Protein AF-0000000084695662 (afdb_homodimer)

Secondary structure (DSSP, 8-state):
-------------------------EEEEEEEEEESS--EEEE-TTS-EEEEEEEEEEES-GGG-EEEEEEEEE---HHHHHHHHTPPTT-EEEEEEEEEEEEEE-TTS-EEEEEEEEEEEEEEEE-----------------/-------------------------EEEEEEEEEESS--EEEE-TTS-EEEEEEEEEEES-GGG-EEEEEEEEE---HHHHHHHHTPPTT-EEEEEEEEEEEEEE-TTS-EEEEEEEEEEEEEEEE-----------------

Sequence (286 aa):
MNALRRTAFSAPVARRAFSSTPRAQLAKMTIIGRLGAEPEPVTTNSGREMVRYVLGTNTGRRENNETSWFQVASFDEGPRRDFLLGLPKGTLMHLEADAKMNVYENSEGQKVSRLNLTQRNIEILSRPRTQESSEGPMSAESAMNALRRTAFSAPVARRAFSSTPRAQLAKMTIIGRLGAEPEPVTTNSGREMVRYVLGTNTGRRENNETSWFQVASFDEGPRRDFLLGLPKGTLMHLEADAKMNVYENSEGQKVSRLNLTQRNIEILSRPRTQESSEGPMSAESA

pLDDT: mean 81.98, std 21.18, range [31.84, 98.81]

Radius of gyration: 30.13 Å; Cα contacts (8 Å, |Δi|>4): 527; chains: 2; bounding box: 114×96×85 Å

Solvent-accessible surface area (backbone atoms only — not comparable to full-atom values): 16886 Å² total; per-residue (Å²): 135,85,80,77,77,78,77,78,79,78,77,80,80,80,76,76,72,76,72,76,69,72,82,72,46,40,40,35,34,42,35,29,27,25,28,72,43,57,38,40,81,42,72,45,96,87,66,49,66,32,37,38,38,36,34,34,26,61,45,74,56,86,91,63,59,43,69,22,70,45,62,35,38,30,69,59,60,70,67,62,35,52,54,53,54,65,42,59,51,49,24,31,31,41,37,36,24,42,51,42,42,47,75,44,69,44,98,83,68,44,80,43,70,43,83,43,34,37,57,73,47,75,44,83,74,43,70,58,75,72,73,66,77,74,71,61,79,74,76,79,75,72,136,137,85,82,77,77,78,77,77,79,76,76,81,79,79,75,76,71,77,71,75,69,72,83,71,46,40,39,36,34,41,34,30,27,26,28,72,43,58,38,40,82,43,71,45,98,87,66,49,67,32,37,38,37,36,36,34,26,61,42,75,54,86,90,63,57,42,71,22,71,45,62,36,37,30,70,60,61,70,68,61,35,52,55,54,54,65,42,55,50,50,24,30,32,38,37,37,25,43,50,42,43,46,75,44,69,44,98,83,67,44,80,43,69,42,81,43,34,37,58,74,44,76,44,83,74,43,69,57,77,72,75,65,76,74,68,61,77,76,75,76,76,67,136

Structure (mmCIF, N/CA/C/O backbone):
data_AF-0000000084695662-model_v1
#
loop_
_entity.id
_entity.type
_entity.pdbx_description
1 polymer 'Putative ssdna binding protein'
#
loop_
_atom_site.group_PDB
_atom_site.id
_atom_site.type_symbol
_atom_site.label_atom_id
_atom_site.label_alt_id
_atom_site.label_comp_id
_atom_site.label_asym_id
_atom_site.label_entity_id
_atom_site.label_seq_id
_atom_site.pdbx_PDB_ins_code
_atom_site.Cartn_x
_atom_site.Cartn_y
_atom_site.Cartn_z
_atom_site.occupancy
_atom_site.B_iso_or_equiv
_atom_site.auth_seq_id
_atom_site.auth_comp_id
_atom_site.auth_asym_id
_atom_site.auth_atom_id
_atom_site.pdbx_PDB_model_num
ATOM 1 N N . MET A 1 1 ? 54.469 14.68 -59.031 1 38 1 MET A N 1
ATOM 2 C CA . MET A 1 1 ? 53.062 14.914 -58.719 1 38 1 MET A CA 1
ATOM 3 C C . MET A 1 1 ? 52.531 13.836 -57.812 1 38 1 MET A C 1
ATOM 5 O O . MET A 1 1 ? 52.281 12.711 -58.219 1 38 1 MET A O 1
ATOM 9 N N . ASN A 1 2 ? 53.062 13.742 -56.469 1 47.78 2 ASN A N 1
ATOM 10 C CA . ASN A 1 2 ? 52.75 12.789 -55.406 1 47.78 2 ASN A CA 1
ATOM 11 C C . ASN A 1 2 ? 51.312 12.969 -54.906 1 47.78 2 ASN A C 1
ATOM 13 O O . ASN A 1 2 ? 50.969 14.047 -54.438 1 47.78 2 ASN A O 1
ATOM 17 N N . ALA A 1 3 ? 50.312 12.18 -55.562 1 49.69 3 ALA A N 1
ATOM 18 C CA . ALA A 1 3 ? 48.938 12.023 -55.188 1 49.69 3 ALA A CA 1
ATOM 19 C C . ALA A 1 3 ? 48.812 11.508 -53.75 1 49.69 3 ALA A C 1
ATOM 21 O O . ALA A 1 3 ? 49.188 10.375 -53.469 1 49.69 3 ALA A O 1
ATOM 22 N N . LEU A 1 4 ? 48.906 12.453 -52.75 1 49.41 4 LEU A N 1
ATOM 23 C CA . LEU A 1 4 ? 48.594 12.148 -51.344 1 49.41 4 LEU A CA 1
ATOM 24 C C . LEU A 1 4 ? 47.156 11.719 -51.219 1 49.41 4 LEU A C 1
ATOM 26 O O . LEU A 1 4 ? 46.219 12.492 -51.5 1 49.41 4 LEU A O 1
ATOM 30 N N . ARG A 1 5 ? 46.875 10.391 -51.469 1 51.5 5 ARG A N 1
ATOM 31 C CA . ARG A 1 5 ? 45.562 9.812 -51.156 1 51.5 5 ARG A CA 1
ATOM 32 C C . 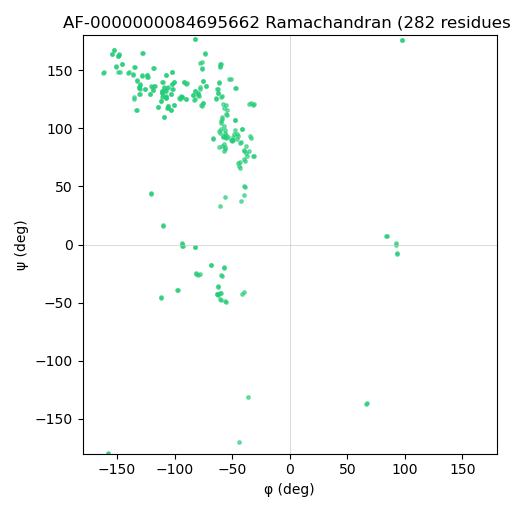ARG A 1 5 ? 45.188 10.023 -49.688 1 51.5 5 ARG A C 1
ATOM 34 O O . ARG A 1 5 ? 45.938 9.633 -48.812 1 51.5 5 ARG A O 1
ATOM 41 N N . ARG A 1 6 ? 44.438 11.086 -49.312 1 52.53 6 ARG A N 1
ATOM 42 C CA . ARG A 1 6 ? 43.844 11.297 -48 1 52.53 6 ARG A CA 1
ATOM 43 C C . ARG A 1 6 ? 42.938 10.141 -47.625 1 52.53 6 ARG A C 1
ATOM 45 O O . ARG A 1 6 ? 41.969 9.844 -48.344 1 52.53 6 ARG A O 1
ATOM 52 N N . THR A 1 7 ? 43.438 9.078 -47.031 1 49.16 7 THR A N 1
ATOM 53 C CA . THR A 1 7 ? 42.562 8.047 -46.469 1 49.16 7 THR A CA 1
ATOM 54 C C . THR A 1 7 ? 41.656 8.625 -45.406 1 49.16 7 THR A C 1
ATOM 56 O O . THR A 1 7 ? 42.125 9.305 -44.469 1 49.16 7 THR A O 1
ATOM 59 N N . ALA A 1 8 ? 40.406 8.945 -45.688 1 51.59 8 ALA A N 1
ATOM 60 C CA . ALA A 1 8 ? 39.344 9.328 -44.75 1 51.59 8 ALA A CA 1
ATOM 61 C C . ALA A 1 8 ? 39.125 8.266 -43.688 1 51.59 8 ALA A C 1
ATOM 63 O O . ALA A 1 8 ? 38.969 7.086 -44 1 51.59 8 ALA A O 1
ATOM 64 N N . PHE A 1 9 ? 39.719 8.469 -42.5 1 54.19 9 PHE A N 1
ATOM 65 C CA . PHE A 1 9 ? 39.438 7.633 -41.344 1 54.19 9 PHE A CA 1
ATOM 66 C C . PHE A 1 9 ? 37.938 7.68 -41.031 1 54.19 9 PHE A C 1
ATOM 68 O O . PHE A 1 9 ? 37.375 8.758 -40.812 1 54.19 9 PHE A O 1
ATOM 75 N N . SER A 1 10 ? 37.125 6.762 -41.562 1 52.66 10 SER A N 1
ATOM 76 C CA . SER A 1 10 ? 35.75 6.637 -41.125 1 52.66 10 SER A CA 1
ATOM 77 C C . SER A 1 10 ? 35.656 6.328 -39.625 1 52.66 10 SER A C 1
ATOM 79 O O . SER A 1 10 ? 36.344 5.43 -39.125 1 52.66 10 SER A O 1
ATOM 81 N N . ALA A 1 11 ? 35.281 7.301 -38.719 1 57 11 ALA A N 1
ATOM 82 C CA . ALA A 1 11 ? 35.062 7.125 -37.312 1 57 11 ALA A CA 1
ATOM 83 C C . ALA A 1 11 ? 34 6.059 -37.062 1 57 11 ALA A C 1
ATOM 85 O O . ALA A 1 11 ? 32.938 6.039 -37.719 1 57 11 ALA A O 1
ATOM 86 N N . PRO A 1 12 ? 34.312 4.941 -36.406 1 55.16 12 PRO A N 1
ATOM 87 C CA . PRO A 1 12 ? 33.281 3.945 -36.125 1 55.16 12 PRO A CA 1
ATOM 88 C C . PRO A 1 12 ? 32.125 4.516 -35.312 1 55.16 12 PRO A C 1
ATOM 90 O O . PRO A 1 12 ? 32.344 5.387 -34.438 1 55.16 12 PRO A O 1
ATOM 93 N N . VAL A 1 13 ? 30.891 4.516 -35.75 1 52.41 13 VAL A N 1
ATOM 94 C CA . VAL A 1 13 ? 29.688 4.863 -35 1 52.41 13 VAL A CA 1
ATOM 95 C C . VAL A 1 13 ? 29.5 3.918 -33.812 1 52.41 13 VAL A C 1
ATOM 97 O O . VAL A 1 13 ? 29.391 2.705 -34 1 52.41 13 VAL A O 1
ATOM 100 N N . ALA A 1 14 ? 29.922 4.32 -32.562 1 50.59 14 ALA A N 1
ATOM 101 C CA . ALA A 1 14 ? 29.672 3.607 -31.312 1 50.59 14 ALA A CA 1
ATOM 102 C C . ALA A 1 14 ? 28.188 3.256 -31.172 1 50.59 14 ALA A C 1
ATOM 104 O O . ALA A 1 14 ? 27.328 4.145 -31.125 1 50.59 14 ALA A O 1
ATOM 105 N N . ARG A 1 15 ? 27.641 2.131 -31.625 1 46.5 15 ARG A N 1
ATOM 106 C CA . ARG A 1 15 ? 26.297 1.667 -31.297 1 46.5 15 ARG A CA 1
ATOM 107 C C . ARG A 1 15 ? 26.078 1.673 -29.781 1 46.5 15 ARG A C 1
ATOM 109 O O . ARG A 1 15 ? 26.781 0.981 -29.047 1 46.5 15 ARG A O 1
ATOM 116 N N . ARG A 1 16 ? 25.609 2.723 -29.219 1 46.16 16 ARG A N 1
ATOM 117 C CA . ARG A 1 16 ? 25.188 2.725 -27.828 1 46.16 16 ARG A CA 1
ATOM 118 C C . ARG A 1 16 ? 24.297 1.533 -27.516 1 46.16 16 ARG A C 1
ATOM 120 O O . ARG A 1 16 ? 23.25 1.349 -28.156 1 46.16 16 ARG A O 1
ATOM 127 N N . ALA A 1 17 ? 24.734 0.461 -26.969 1 44.84 17 ALA A N 1
ATOM 128 C CA . ALA A 1 17 ? 23.969 -0.669 -26.438 1 44.84 17 ALA A CA 1
ATOM 129 C C . ALA A 1 17 ? 22.844 -0.194 -25.516 1 44.84 17 ALA A C 1
ATOM 131 O O . ALA A 1 17 ? 23.078 0.533 -24.547 1 44.84 17 ALA A O 1
ATOM 132 N N . PHE A 1 18 ? 21.641 0.009 -26.062 1 46.12 18 PHE A N 1
ATOM 133 C CA . PHE A 1 18 ? 20.516 0.232 -25.172 1 46.12 18 PHE A CA 1
ATOM 134 C C . PHE A 1 18 ? 20.594 -0.687 -23.953 1 46.12 18 PHE A C 1
ATOM 136 O O . PHE A 1 18 ? 20.562 -1.911 -24.094 1 46.12 18 PHE A O 1
ATOM 143 N N . SER A 1 19 ? 21.344 -0.314 -23.031 1 42.56 19 SER A N 1
ATOM 144 C CA . SER A 1 19 ? 21.328 -1.051 -21.766 1 42.56 19 SER A CA 1
ATOM 145 C C . SER A 1 19 ? 19.906 -1.379 -21.328 1 42.56 19 SER A C 1
ATOM 147 O O . SER A 1 19 ? 19.062 -0.492 -21.266 1 42.56 19 SER A O 1
ATOM 149 N N . SER A 1 20 ? 19.312 -2.441 -21.734 1 48.5 20 SER A N 1
ATOM 150 C CA . SER A 1 20 ? 18.031 -2.908 -21.234 1 48.5 20 SER A CA 1
ATOM 151 C C . SER A 1 20 ? 17.953 -2.785 -19.719 1 48.5 20 SER A C 1
ATOM 153 O O . SER A 1 20 ? 18.656 -3.484 -18.984 1 48.5 20 SER A O 1
ATOM 155 N N . THR A 1 21 ? 17.859 -1.657 -19.156 1 48.69 21 THR A N 1
ATOM 156 C CA . THR A 1 21 ? 17.719 -1.451 -17.719 1 48.69 21 THR A CA 1
ATOM 157 C C . THR A 1 21 ? 16.672 -2.398 -17.141 1 48.69 21 THR A C 1
ATOM 159 O O . THR A 1 21 ? 15.516 -2.408 -17.578 1 48.69 21 THR A O 1
ATOM 162 N N . PRO A 1 22 ? 17.109 -3.562 -16.609 1 52.62 22 PRO A N 1
ATOM 163 C CA . PRO A 1 22 ? 16.125 -4.465 -16 1 52.62 22 PRO A CA 1
ATOM 164 C C . PRO A 1 22 ? 15.008 -3.715 -15.289 1 52.62 22 PRO A C 1
ATOM 166 O O . PRO A 1 22 ? 15.234 -2.639 -14.727 1 52.62 22 PRO A O 1
ATOM 169 N N . ARG A 1 23 ? 13.797 -3.984 -15.75 1 58.72 23 ARG A N 1
ATOM 170 C CA . ARG A 1 23 ? 12.633 -3.277 -15.227 1 58.72 23 ARG A CA 1
ATOM 171 C C . ARG A 1 23 ? 12.656 -3.244 -13.703 1 58.72 23 ARG A C 1
ATOM 173 O O . ARG A 1 23 ? 12.742 -4.289 -13.055 1 58.72 23 ARG A O 1
ATOM 180 N N . ALA A 1 24 ? 12.922 -2.158 -13.133 1 70.44 24 ALA A N 1
ATOM 181 C CA . ALA A 1 24 ? 13.102 -1.89 -11.703 1 70.44 24 ALA A CA 1
ATOM 182 C C . ALA A 1 24 ? 11.883 -2.342 -10.906 1 70.44 24 ALA A C 1
ATOM 184 O O . ALA A 1 24 ? 10.742 -2.07 -11.289 1 70.44 24 ALA A O 1
ATOM 185 N N . GLN A 1 25 ? 12.039 -3.398 -10.062 1 83.94 25 GLN A N 1
ATOM 186 C CA . GLN A 1 25 ? 11.023 -3.738 -9.07 1 83.94 25 GLN A CA 1
ATOM 187 C C . GLN A 1 25 ? 10.578 -2.504 -8.297 1 83.94 25 GLN A C 1
ATOM 189 O O . GLN A 1 25 ? 11.359 -1.568 -8.102 1 83.94 25 GLN A O 1
ATOM 194 N N . LEU A 1 26 ? 9.281 -2.41 -8.148 1 93.62 26 LEU A N 1
ATOM 195 C CA . LEU A 1 26 ? 8.781 -1.265 -7.395 1 93.62 26 LEU A CA 1
ATOM 196 C C . LEU A 1 26 ? 7.461 -1.602 -6.703 1 93.62 26 LEU A C 1
ATOM 198 O O . LEU A 1 26 ? 6.785 -2.561 -7.082 1 93.62 26 LEU A O 1
ATOM 202 N N . ALA A 1 27 ? 7.164 -0.931 -5.605 1 97.94 27 ALA A N 1
ATOM 203 C CA . ALA A 1 27 ? 5.875 -0.91 -4.918 1 97.94 27 ALA A CA 1
ATOM 204 C C . ALA A 1 27 ? 5.465 0.516 -4.562 1 97.94 27 ALA A C 1
ATOM 206 O O . ALA A 1 27 ? 6.16 1.196 -3.803 1 97.94 27 ALA A O 1
ATOM 207 N N . LYS A 1 28 ? 4.34 0.949 -5.188 1 98.12 28 LYS A N 1
ATOM 208 C CA . LYS A 1 28 ? 3.842 2.307 -4.988 1 98.12 28 LYS A CA 1
ATOM 209 C C . LYS A 1 28 ? 2.365 2.301 -4.602 1 98.12 28 LYS A C 1
ATOM 211 O O . LYS A 1 28 ? 1.597 1.464 -5.078 1 98.12 28 LYS A O 1
ATOM 216 N N . MET A 1 29 ? 2.066 3.281 -3.748 1 98.75 29 MET A N 1
ATOM 217 C CA . MET A 1 29 ? 0.67 3.422 -3.346 1 98.75 29 MET A CA 1
ATOM 218 C C . MET A 1 29 ? 0.132 4.797 -3.725 1 98.75 29 MET A C 1
ATOM 220 O O . MET A 1 29 ? 0.823 5.805 -3.564 1 98.75 29 MET A O 1
ATOM 224 N N . THR A 1 30 ? -1.051 4.805 -4.242 1 98.56 30 THR A N 1
ATOM 225 C CA . THR A 1 30 ? -1.842 6.012 -4.453 1 98.56 30 THR A CA 1
ATOM 226 C C . THR A 1 30 ? -3.041 6.047 -3.51 1 98.56 30 THR A C 1
ATOM 228 O O . THR A 1 30 ? -3.822 5.094 -3.455 1 98.56 30 THR A O 1
ATOM 231 N N . ILE A 1 31 ? -3.156 7.168 -2.791 1 98.31 31 ILE A N 1
ATOM 232 C CA . ILE A 1 31 ? -4.238 7.301 -1.822 1 98.31 31 ILE A CA 1
ATOM 233 C C . ILE A 1 31 ? -4.957 8.633 -2.031 1 98.31 31 ILE A C 1
ATOM 235 O O . ILE A 1 31 ? -4.312 9.664 -2.219 1 98.31 31 ILE A O 1
ATOM 239 N N . ILE A 1 32 ? -6.207 8.594 -2.125 1 98 32 ILE A N 1
ATOM 240 C CA . ILE A 1 32 ? -7.047 9.766 -1.916 1 98 32 ILE A CA 1
ATOM 241 C C . ILE A 1 32 ? -7.828 9.617 -0.612 1 98 32 ILE A C 1
ATOM 243 O O . ILE A 1 32 ? -8.695 8.75 -0.497 1 98 32 ILE A O 1
ATOM 247 N N . GLY A 1 33 ? -7.461 10.414 0.353 1 97.94 33 GLY A N 1
ATOM 248 C CA . GLY A 1 33 ? -8.047 10.312 1.682 1 97.94 33 GLY A CA 1
ATOM 249 C C . GLY A 1 33 ? -7.914 11.586 2.492 1 97.94 33 GLY A C 1
ATOM 250 O O . GLY A 1 33 ? -7.422 12.602 1.99 1 97.94 33 GLY A O 1
ATOM 251 N N . ARG A 1 34 ? -8.438 11.523 3.734 1 97.62 34 ARG A N 1
ATOM 252 C CA . ARG A 1 34 ? -8.43 12.703 4.598 1 97.62 34 ARG A CA 1
ATOM 253 C C . ARG A 1 34 ? -7.414 12.547 5.73 1 97.62 34 ARG A C 1
ATOM 255 O O . ARG A 1 34 ? -7.27 11.453 6.289 1 97.62 34 ARG A O 1
ATOM 262 N N . LEU A 1 35 ? -6.867 13.711 6.051 1 98.38 35 LEU A N 1
ATOM 263 C CA . LEU A 1 35 ? -5.992 13.727 7.215 1 98.38 35 LEU A CA 1
ATOM 264 C C . LEU A 1 35 ? -6.77 13.398 8.484 1 98.38 35 LEU A C 1
ATOM 266 O O . LEU A 1 35 ? -7.762 14.062 8.797 1 98.38 35 LEU A O 1
ATOM 270 N N . GLY A 1 36 ? -6.289 12.406 9.195 1 98 36 GLY A N 1
ATOM 271 C CA . GLY A 1 36 ? -6.945 12.008 10.43 1 98 36 GLY A CA 1
ATOM 272 C C . GLY A 1 36 ? -6.57 12.875 11.617 1 98 36 GLY A C 1
ATOM 273 O O . GLY A 1 36 ? -7.277 12.898 12.625 1 98 36 GLY A O 1
ATOM 274 N N . ALA A 1 37 ? -5.453 13.492 11.602 1 98.38 37 ALA A N 1
ATOM 275 C CA . ALA A 1 37 ? -4.895 14.422 12.578 1 98.38 37 ALA A CA 1
ATOM 276 C C . ALA A 1 37 ? -3.895 15.367 11.922 1 98.38 37 ALA A C 1
ATOM 278 O O . ALA A 1 37 ? -3.494 15.156 10.773 1 98.38 37 ALA A O 1
ATOM 279 N N . GLU A 1 38 ? -3.621 16.391 12.633 1 98.44 38 GLU A N 1
ATOM 280 C CA . GLU A 1 38 ? -2.578 17.281 12.117 1 98.44 38 GLU A CA 1
ATOM 281 C C . GLU A 1 38 ? -1.242 16.547 12 1 98.44 38 GLU A C 1
ATOM 283 O O . GLU A 1 38 ? -0.877 15.773 12.891 1 98.44 38 GLU A O 1
ATOM 288 N N . PRO A 1 39 ? -0.504 16.797 10.922 1 98.75 39 PRO A N 1
ATOM 289 C CA . PRO A 1 39 ? 0.825 16.188 10.805 1 98.75 39 PRO A CA 1
ATOM 290 C C . PRO A 1 39 ? 1.77 16.609 11.93 1 98.75 39 PRO A C 1
ATOM 292 O O . PRO A 1 39 ? 1.656 17.719 12.445 1 98.75 39 PRO A O 1
ATOM 295 N N . GLU A 1 40 ? 2.723 15.719 12.203 1 98.5 40 GLU A N 1
ATOM 296 C CA . GLU A 1 40 ? 3.617 15.992 13.32 1 98.5 40 GLU A CA 1
ATOM 297 C C . GLU A 1 40 ? 5.078 15.805 12.922 1 98.5 40 GLU A C 1
ATOM 299 O O . GLU A 1 40 ? 5.422 14.828 12.258 1 98.5 40 GLU A O 1
ATOM 304 N N . PRO A 1 41 ? 5.938 16.797 13.359 1 97.75 41 PRO A N 1
ATOM 305 C CA . PRO A 1 41 ? 7.371 16.578 13.156 1 97.75 41 PRO A CA 1
ATOM 306 C C . PRO A 1 41 ? 7.945 15.516 14.094 1 97.75 41 PRO A C 1
ATOM 308 O O . PRO A 1 41 ? 7.562 15.445 15.266 1 97.75 41 PRO A O 1
ATOM 311 N N . VAL A 1 42 ? 8.727 14.703 13.555 1 96.88 42 VAL A N 1
ATOM 312 C CA . VAL A 1 42 ? 9.359 13.641 14.328 1 96.88 42 VAL A CA 1
ATOM 313 C C . VAL A 1 42 ? 10.859 13.625 14.055 1 96.88 42 VAL A C 1
ATOM 315 O O . VAL A 1 42 ? 11.297 13.75 12.906 1 96.88 42 VAL A O 1
ATOM 318 N N . THR A 1 43 ? 11.656 13.516 15.078 1 93.81 43 THR A N 1
ATOM 319 C CA . THR A 1 43 ? 13.086 13.281 14.945 1 93.81 43 THR A CA 1
ATOM 320 C C . THR A 1 43 ? 13.422 11.812 15.188 1 93.81 43 THR A C 1
ATOM 322 O O . THR A 1 43 ? 13.094 11.266 16.234 1 93.81 43 THR A O 1
ATOM 325 N N . THR A 1 44 ? 14.008 11.141 14.172 1 89.12 44 THR A N 1
ATOM 326 C CA . THR A 1 44 ? 14.359 9.734 14.32 1 89.12 44 THR A CA 1
ATOM 327 C C . THR A 1 44 ? 15.578 9.57 15.227 1 89.12 44 THR A C 1
ATOM 329 O O . THR A 1 44 ? 16.234 10.555 15.578 1 89.12 44 THR A O 1
ATOM 332 N N . ASN A 1 45 ? 15.781 8.32 15.68 1 87.88 45 ASN A N 1
ATOM 333 C CA . ASN A 1 45 ? 16.906 8.039 16.562 1 87.88 45 ASN A CA 1
ATOM 334 C C . ASN A 1 45 ? 18.234 8.391 15.898 1 87.88 45 ASN A C 1
ATOM 336 O O . ASN A 1 45 ? 19.219 8.688 16.578 1 87.88 45 ASN A O 1
ATOM 340 N N . SER A 1 46 ? 18.281 8.359 14.57 1 88.94 46 SER A N 1
ATOM 341 C CA . SER A 1 46 ? 19.5 8.688 13.828 1 88.94 46 SER A CA 1
ATOM 342 C C . SER A 1 46 ? 19.656 10.195 13.664 1 88.94 46 SER A C 1
ATOM 344 O O . SER A 1 46 ? 20.594 10.664 13.039 1 88.94 46 SER A O 1
ATOM 346 N N . GLY A 1 47 ? 18.734 11 14.133 1 89.19 47 GLY A N 1
ATOM 347 C CA . GLY A 1 47 ? 18.797 12.445 14.039 1 89.19 47 GLY A CA 1
ATOM 348 C C . GLY A 1 47 ? 18.109 12.992 12.797 1 89.19 47 GLY A C 1
ATOM 349 O O . GLY A 1 47 ? 18.078 14.203 12.578 1 89.19 47 GLY A O 1
ATOM 350 N N . ARG A 1 48 ? 17.578 12.07 12.023 1 91.81 48 ARG A N 1
ATOM 351 C CA . ARG A 1 48 ? 16.906 12.516 10.812 1 91.81 48 ARG A CA 1
ATOM 352 C C . ARG A 1 48 ? 15.516 13.062 11.133 1 91.81 48 ARG A C 1
ATOM 354 O O . ARG A 1 48 ? 14.773 12.469 11.922 1 91.81 48 ARG A O 1
ATOM 361 N N . GLU A 1 49 ? 15.25 14.227 10.484 1 94.75 49 GLU A N 1
ATOM 362 C CA . GLU A 1 49 ? 13.945 14.859 10.672 1 94.75 49 GLU A CA 1
ATOM 363 C C . GLU A 1 49 ? 12.938 14.359 9.641 1 94.75 49 GLU A C 1
ATOM 365 O O . GLU A 1 49 ? 13.281 14.172 8.469 1 94.75 49 GLU A O 1
ATOM 370 N N . MET A 1 50 ? 11.719 14.117 10.133 1 97.62 50 MET A N 1
ATOM 371 C CA . MET A 1 50 ? 10.641 13.742 9.227 1 97.62 50 MET A CA 1
ATOM 372 C C . MET A 1 50 ? 9.289 14.234 9.742 1 97.62 50 MET A C 1
ATOM 374 O O . MET A 1 50 ? 9.203 14.734 10.867 1 97.62 50 MET A O 1
ATOM 378 N N . VAL A 1 51 ? 8.312 14.281 8.859 1 98.69 51 VAL A N 1
ATOM 379 C CA . VAL A 1 51 ? 6.93 14.547 9.242 1 98.69 51 VAL A CA 1
ATOM 380 C C . VAL A 1 51 ? 6.102 13.266 9.133 1 98.69 51 VAL A C 1
ATOM 382 O O . VAL A 1 51 ? 6.199 12.539 8.141 1 98.69 51 VAL A O 1
ATOM 385 N N . ARG A 1 52 ? 5.336 12.961 10.156 1 98.81 52 ARG A N 1
ATOM 386 C CA . ARG A 1 52 ? 4.422 11.82 10.141 1 98.81 52 ARG A CA 1
ATOM 387 C C . ARG A 1 52 ? 2.969 12.289 10.117 1 98.81 52 ARG A C 1
ATOM 389 O O . ARG A 1 52 ? 2.613 13.266 10.781 1 98.81 52 ARG A O 1
ATOM 396 N N . TYR A 1 53 ? 2.184 11.602 9.344 1 98.81 53 TYR A N 1
ATOM 397 C CA . TYR A 1 53 ? 0.75 11.875 9.328 1 98.81 53 TYR A CA 1
ATOM 398 C C . TYR A 1 53 ? -0.038 10.625 8.938 1 98.81 53 TYR A C 1
ATOM 400 O O . TYR A 1 53 ? 0.546 9.602 8.594 1 98.81 53 TYR A O 1
ATOM 408 N N . VAL A 1 54 ? -1.317 10.703 9.148 1 98.81 54 VAL A N 1
ATOM 409 C CA . VAL A 1 54 ? -2.186 9.562 8.875 1 98.81 54 VAL A CA 1
ATOM 410 C C . VAL A 1 54 ? -3.318 9.984 7.941 1 98.81 54 VAL A C 1
ATOM 412 O O . VAL A 1 54 ? -3.91 11.047 8.117 1 98.81 54 VAL A O 1
ATOM 415 N N . LEU A 1 55 ? -3.553 9.18 6.941 1 98.56 55 LEU A N 1
ATOM 416 C CA . LEU A 1 55 ? -4.648 9.391 6.004 1 98.56 55 LEU A CA 1
ATOM 417 C C . LEU A 1 55 ? -5.719 8.312 6.168 1 98.56 55 LEU A C 1
ATOM 419 O O . LEU A 1 55 ? -5.402 7.125 6.238 1 98.56 55 LEU A O 1
ATOM 423 N N . GLY A 1 56 ? -6.93 8.836 6.234 1 97.69 56 GLY A N 1
ATOM 424 C CA . GLY A 1 56 ? -8.062 7.922 6.301 1 97.69 56 GLY A CA 1
ATOM 425 C C . GLY A 1 56 ? -8.781 7.773 4.973 1 97.69 56 GLY A C 1
ATOM 426 O O . GLY A 1 56 ? -9 8.758 4.27 1 97.69 56 GLY A O 1
ATOM 427 N N . THR A 1 57 ? -9.102 6.523 4.562 1 96.56 57 THR A N 1
ATOM 428 C CA . THR A 1 57 ? -9.953 6.234 3.416 1 96.56 57 THR A CA 1
ATOM 429 C C . THR A 1 57 ? -11.133 5.359 3.826 1 96.56 57 THR A C 1
ATOM 431 O O . THR A 1 57 ? -11 4.484 4.684 1 96.56 57 THR A O 1
ATOM 434 N N . ASN A 1 58 ? -12.234 5.652 3.188 1 91.25 58 ASN A N 1
ATOM 435 C CA . ASN A 1 58 ? -13.422 4.863 3.482 1 91.25 58 ASN A CA 1
ATOM 436 C C . ASN A 1 58 ? -13.766 3.92 2.332 1 91.25 58 ASN A C 1
ATOM 438 O O . ASN A 1 58 ? -13.742 4.32 1.167 1 91.25 58 ASN A O 1
ATOM 442 N N . THR A 1 59 ? -13.898 2.658 2.812 1 78.62 59 THR A N 1
ATOM 443 C CA . THR A 1 59 ? -14.312 1.675 1.817 1 78.62 59 THR A CA 1
ATOM 444 C C . THR A 1 59 ? -15.648 1.043 2.205 1 78.62 59 THR A C 1
ATOM 446 O O . THR A 1 59 ? -15.977 0.946 3.389 1 78.62 59 THR A O 1
ATOM 449 N N . GLY A 1 60 ? -16.406 0.605 1.188 1 71.75 60 GLY A N 1
ATOM 450 C CA . GLY A 1 60 ? -17.656 -0.079 1.406 1 71.75 60 GLY A CA 1
ATOM 451 C C . GLY A 1 60 ? -18.859 0.84 1.3 1 71.75 60 GLY A C 1
ATOM 452 O O . GLY A 1 60 ? -18.719 2.037 1.046 1 71.75 60 GLY A O 1
ATOM 453 N N . ARG A 1 61 ? -20 0.234 1.412 1 64.19 61 ARG A N 1
ATOM 454 C CA . ARG A 1 61 ? -21.266 0.971 1.405 1 64.19 61 ARG A CA 1
ATOM 455 C C . ARG A 1 61 ? -21.5 1.659 2.744 1 64.19 61 ARG A C 1
ATOM 457 O O . ARG A 1 61 ? -20.922 1.267 3.762 1 64.19 61 ARG A O 1
ATOM 464 N N . ARG A 1 62 ? -22.219 2.748 2.768 1 61.28 62 ARG A N 1
ATOM 465 C CA . ARG A 1 62 ? -22.484 3.646 3.887 1 61.28 62 ARG A CA 1
ATOM 466 C C . ARG A 1 62 ? -22.75 2.861 5.168 1 61.28 62 ARG A C 1
ATOM 468 O O . ARG A 1 62 ? -22.203 3.186 6.227 1 61.28 62 ARG A O 1
ATOM 475 N N . GLU A 1 63 ? -23.484 1.801 5.188 1 63 63 GLU A N 1
ATOM 476 C CA . GLU A 1 63 ? -23.844 1.066 6.395 1 63 63 GLU A CA 1
ATOM 477 C C . GLU A 1 63 ? -22.703 0.189 6.875 1 63 63 GLU A C 1
ATOM 479 O O . GLU A 1 63 ? -22.625 -0.15 8.062 1 63 63 GLU A O 1
ATOM 484 N N . ASN A 1 64 ? -21.828 -0.223 6.059 1 68.75 64 ASN A N 1
ATOM 485 C CA . ASN A 1 64 ? -20.688 -1.076 6.395 1 68.75 64 ASN A CA 1
ATOM 486 C C . ASN A 1 64 ? -19.359 -0.402 6.059 1 68.75 64 ASN A C 1
ATOM 488 O O . ASN A 1 64 ? -18.453 -1.045 5.543 1 68.75 64 ASN A O 1
ATOM 492 N N . ASN A 1 65 ? -19.422 0.839 6.461 1 74.75 65 ASN A N 1
ATOM 493 C CA . ASN A 1 65 ? -18.25 1.64 6.141 1 74.75 65 ASN A CA 1
ATOM 494 C C . ASN A 1 65 ? -17.078 1.325 7.078 1 74.75 65 ASN A C 1
ATOM 496 O O . ASN A 1 65 ? -17.25 1.281 8.297 1 74.75 65 ASN A O 1
ATOM 500 N N . GLU A 1 66 ? -16 0.86 6.457 1 88.56 66 GLU A N 1
ATOM 501 C CA . GLU A 1 66 ? -14.766 0.632 7.195 1 88.56 66 GLU A CA 1
ATOM 502 C C . GLU A 1 66 ? -13.688 1.634 6.789 1 88.56 66 GLU A C 1
ATOM 504 O O . GLU A 1 66 ? -13.516 1.924 5.605 1 88.56 66 GLU A O 1
ATOM 509 N N . THR A 1 67 ? -13.109 2.232 7.828 1 94.38 67 THR A N 1
ATOM 510 C CA . THR A 1 67 ? -12.047 3.193 7.562 1 94.38 67 THR A CA 1
ATOM 511 C C . THR A 1 67 ? -10.68 2.516 7.621 1 94.38 67 THR A C 1
ATOM 513 O O . THR A 1 67 ? -10.391 1.768 8.555 1 94.38 67 THR A O 1
ATOM 516 N N . SER A 1 68 ? -9.914 2.709 6.539 1 97.06 68 SER A N 1
ATOM 517 C CA . SER A 1 68 ? -8.5 2.352 6.559 1 97.06 68 SER A CA 1
ATOM 518 C C . SER A 1 68 ? -7.629 3.549 6.93 1 97.06 68 SER A C 1
ATOM 520 O O . SER A 1 68 ? -7.754 4.621 6.336 1 97.06 68 SER A O 1
ATOM 522 N N . TRP A 1 69 ? -6.773 3.346 7.945 1 97.75 69 TRP A N 1
ATOM 523 C CA . TRP A 1 69 ? -5.844 4.395 8.359 1 97.75 69 TRP A CA 1
ATOM 524 C C . TRP A 1 69 ? -4.422 4.066 7.91 1 97.75 69 TRP A C 1
ATOM 526 O O . TRP A 1 69 ? -3.85 3.057 8.328 1 97.75 69 TRP A O 1
ATOM 536 N N . PHE A 1 70 ? -3.859 4.934 7.043 1 98.62 70 PHE A N 1
ATOM 537 C CA . PHE A 1 70 ? -2.52 4.758 6.496 1 98.62 70 PHE A CA 1
ATOM 538 C C . PHE A 1 70 ? -1.539 5.73 7.141 1 98.62 70 PHE A C 1
ATOM 540 O O . PHE A 1 70 ? -1.678 6.945 6.992 1 98.62 70 PHE A O 1
ATOM 547 N N . GLN A 1 71 ? -0.517 5.176 7.809 1 98.62 71 GLN A N 1
ATOM 548 C CA . GLN A 1 71 ? 0.558 5.992 8.367 1 98.62 71 GLN A CA 1
ATOM 549 C C . GLN A 1 71 ? 1.599 6.328 7.301 1 98.62 71 GLN A C 1
ATOM 551 O O . GLN A 1 71 ? 2.074 5.441 6.59 1 98.62 71 GLN A O 1
ATOM 556 N N . VAL A 1 72 ? 1.948 7.609 7.262 1 98.81 72 VAL A N 1
ATOM 557 C CA . VAL A 1 72 ? 2.811 8.062 6.176 1 98.81 72 VAL A CA 1
ATOM 558 C C . VAL A 1 72 ? 3.979 8.867 6.742 1 98.81 72 VAL A C 1
ATOM 560 O O . VAL A 1 72 ? 3.797 9.688 7.641 1 98.81 72 VAL A O 1
ATOM 563 N N . ALA A 1 73 ? 5.152 8.625 6.203 1 98.62 73 ALA A N 1
ATOM 564 C CA . ALA A 1 73 ? 6.336 9.414 6.523 1 98.62 73 ALA A CA 1
ATOM 565 C C . ALA A 1 73 ? 6.703 10.344 5.363 1 98.62 73 ALA A C 1
ATOM 567 O O . ALA A 1 73 ? 6.719 9.922 4.207 1 98.62 73 ALA A O 1
ATOM 568 N N . SER A 1 74 ? 6.988 11.555 5.656 1 98.75 74 SER A N 1
ATOM 569 C CA . SER A 1 74 ? 7.531 12.508 4.695 1 98.75 74 SER A CA 1
ATOM 570 C C . SER A 1 74 ? 8.914 13 5.125 1 98.75 74 SER A C 1
ATOM 572 O O . SER A 1 74 ? 9.102 13.422 6.27 1 98.75 74 SER A O 1
ATOM 574 N N . PHE A 1 75 ? 9.844 13 4.176 1 97.62 75 PHE A N 1
ATOM 575 C CA . PHE A 1 75 ? 11.195 13.477 4.445 1 97.62 75 PHE A CA 1
ATOM 576 C C . PHE A 1 75 ? 11.461 14.797 3.723 1 97.62 75 PHE A C 1
ATOM 578 O O . PHE A 1 75 ? 12.609 15.195 3.545 1 97.62 75 PHE A O 1
ATOM 585 N N . ASP A 1 76 ? 10.406 15.383 3.301 1 96.5 76 ASP A N 1
ATOM 586 C CA . ASP A 1 76 ? 10.555 16.688 2.666 1 96.5 76 ASP A CA 1
ATOM 587 C C . ASP A 1 76 ? 11.188 17.688 3.625 1 96.5 76 ASP A C 1
ATOM 589 O O . ASP A 1 76 ? 11.07 17.562 4.844 1 96.5 76 ASP A O 1
ATOM 593 N N . GLU A 1 77 ? 11.812 18.672 3.02 1 95.56 77 GLU A N 1
ATOM 594 C CA . GLU A 1 77 ? 12.469 19.734 3.783 1 95.56 77 GLU A CA 1
ATOM 595 C C . GLU A 1 77 ? 12.016 21.109 3.318 1 95.56 77 GLU A C 1
ATOM 597 O O . GLU A 1 77 ? 11.328 21.234 2.301 1 95.56 77 GLU A O 1
ATOM 602 N N . GLY A 1 78 ? 12.312 22.188 4.18 1 95.94 78 GLY A N 1
ATOM 603 C CA . GLY A 1 78 ? 12.047 23.562 3.783 1 95.94 78 GLY A CA 1
ATOM 604 C C . GLY A 1 78 ? 10.562 23.859 3.645 1 95.94 78 GLY A C 1
ATOM 605 O O . GLY A 1 78 ? 9.766 23.5 4.512 1 95.94 78 GLY A O 1
ATOM 606 N N . PRO A 1 79 ? 10.211 24.562 2.592 1 97.44 79 PRO A N 1
ATOM 607 C CA . PRO A 1 79 ? 8.836 25.031 2.422 1 97.44 79 PRO A CA 1
ATOM 608 C C . PRO A 1 79 ? 7.832 23.891 2.305 1 97.44 79 PRO A C 1
ATOM 610 O O . PRO A 1 79 ? 6.695 24.016 2.773 1 97.44 79 PRO A O 1
ATOM 613 N N . ARG A 1 80 ? 8.242 22.797 1.636 1 97.56 80 ARG A N 1
ATOM 614 C CA . ARG A 1 80 ? 7.34 21.656 1.489 1 97.56 80 ARG A CA 1
ATOM 615 C C . ARG A 1 80 ? 7.008 21.047 2.846 1 97.56 80 ARG A C 1
ATOM 617 O O . ARG A 1 80 ? 5.871 20.625 3.084 1 97.56 80 ARG A O 1
ATOM 624 N N . ARG A 1 81 ? 7.992 20.922 3.652 1 97.75 81 ARG A N 1
ATOM 625 C CA . ARG A 1 81 ? 7.785 20.438 5.012 1 97.75 81 ARG A CA 1
ATOM 626 C C . ARG A 1 81 ? 6.844 21.344 5.785 1 97.75 81 ARG A C 1
ATOM 628 O O . ARG A 1 81 ? 5.902 20.875 6.43 1 97.75 81 ARG A O 1
ATOM 635 N N . ASP A 1 82 ? 7.09 22.672 5.715 1 97.94 82 ASP A N 1
ATOM 636 C CA . ASP A 1 82 ? 6.27 23.641 6.426 1 97.94 82 ASP A CA 1
ATOM 637 C C . ASP A 1 82 ? 4.824 23.609 5.93 1 97.94 82 ASP A C 1
ATOM 639 O O . ASP A 1 82 ? 3.887 23.719 6.723 1 97.94 82 ASP A O 1
ATOM 643 N N . PHE A 1 83 ? 4.727 23.531 4.645 1 98.44 83 PHE A N 1
ATOM 644 C CA . PHE A 1 83 ? 3.404 23.438 4.039 1 98.44 83 PHE A CA 1
ATOM 645 C C . PHE A 1 83 ? 2.627 22.25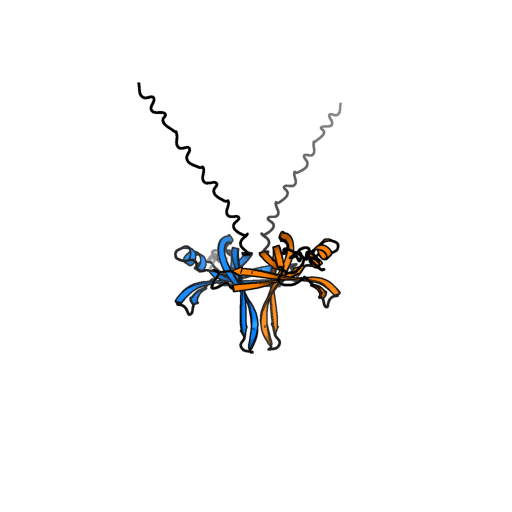 4.609 1 98.44 83 PHE A C 1
ATOM 647 O O . PHE A 1 83 ? 1.479 22.406 5.031 1 98.44 83 PHE A O 1
ATOM 654 N N . LEU A 1 84 ? 3.215 21.078 4.664 1 98.56 84 LEU A N 1
ATOM 655 C CA . LEU A 1 84 ? 2.59 19.859 5.18 1 98.56 84 LEU A CA 1
ATOM 656 C C . LEU A 1 84 ? 2.201 20.031 6.645 1 98.56 84 LEU A C 1
ATOM 658 O O . LEU A 1 84 ? 1.093 19.672 7.047 1 98.56 84 LEU A O 1
ATOM 662 N N . LEU A 1 85 ? 3.025 20.625 7.434 1 98.44 85 LEU A N 1
ATOM 663 C CA . LEU A 1 85 ? 2.803 20.797 8.859 1 98.44 85 LEU A CA 1
ATOM 664 C C . LEU A 1 85 ? 1.646 21.766 9.117 1 98.44 85 LEU A C 1
ATOM 666 O O . LEU A 1 85 ? 1.049 21.75 10.195 1 98.44 85 LEU A O 1
ATOM 670 N N . GLY A 1 86 ? 1.295 22.516 8.141 1 97.88 86 GLY A N 1
ATOM 671 C CA . GLY A 1 86 ? 0.262 23.516 8.297 1 97.88 86 GLY A CA 1
ATOM 672 C C . GLY A 1 86 ? -1.122 23.031 7.922 1 97.88 86 GLY A C 1
ATOM 673 O O . GLY A 1 86 ? -2.111 23.734 8.094 1 97.88 86 GLY A O 1
ATOM 674 N N . LEU A 1 87 ? -1.165 21.844 7.504 1 98.06 87 LEU A N 1
ATOM 675 C CA . LEU A 1 87 ? -2.453 21.328 7.043 1 98.06 87 LEU A CA 1
ATOM 676 C C . LEU A 1 87 ? -3.324 20.922 8.227 1 98.06 87 LEU A C 1
ATOM 678 O O . LEU A 1 87 ? -2.889 20.141 9.086 1 98.06 87 LEU A O 1
ATOM 682 N N . PRO A 1 88 ? -4.559 21.406 8.25 1 97.75 88 PRO A N 1
ATOM 683 C CA . PRO A 1 88 ? -5.457 21.016 9.336 1 97.75 88 PRO A CA 1
ATOM 684 C C . PRO A 1 88 ? -6.02 19.609 9.172 1 97.75 88 PRO A C 1
ATOM 686 O O . PRO A 1 88 ? -6.09 19.094 8.055 1 97.75 88 PRO A O 1
ATOM 689 N N . LYS A 1 89 ? -6.41 19.078 10.328 1 98.06 89 LYS A N 1
ATOM 690 C CA . LYS A 1 89 ? -7.168 17.828 10.297 1 98.06 89 LYS A CA 1
ATOM 691 C C . LYS A 1 89 ? -8.367 17.938 9.367 1 98.06 89 LYS A C 1
ATOM 693 O O . LYS A 1 89 ? -9.023 18.984 9.305 1 98.06 89 LYS A O 1
ATOM 698 N N . GLY A 1 90 ? -8.641 16.828 8.664 1 97.12 90 GLY A N 1
ATOM 699 C CA . GLY A 1 90 ? -9.812 16.797 7.805 1 97.12 90 GLY A CA 1
ATOM 700 C C . GLY A 1 90 ? -9.508 17.203 6.371 1 97.12 90 GLY A C 1
ATOM 701 O O . GLY A 1 90 ? -10.367 17.094 5.496 1 97.12 90 GLY A O 1
ATOM 702 N N . THR A 1 91 ? -8.289 17.672 6.094 1 97.56 91 THR A N 1
ATOM 703 C CA . THR A 1 91 ? -7.879 18 4.734 1 97.56 91 THR A CA 1
ATOM 704 C C . THR A 1 91 ? -7.969 16.781 3.828 1 97.56 91 THR A C 1
ATOM 706 O O . THR A 1 91 ? -7.496 15.695 4.188 1 97.56 91 THR A O 1
ATOM 709 N N . LEU A 1 92 ? -8.672 16.891 2.672 1 97.12 92 LEU A N 1
ATOM 710 C CA . LEU A 1 92 ? -8.688 15.859 1.643 1 97.12 92 LEU A CA 1
ATOM 711 C C . LEU A 1 92 ? -7.477 15.992 0.723 1 97.12 92 LEU A C 1
ATOM 713 O O . LEU A 1 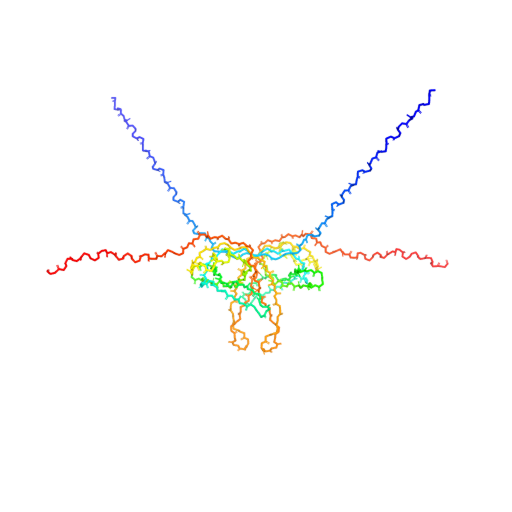92 ? -7.219 17.062 0.181 1 97.12 92 LEU A O 1
ATOM 717 N N . MET A 1 93 ? -6.738 14.875 0.52 1 97.88 93 MET A N 1
ATOM 718 C CA . MET A 1 93 ? -5.543 15.016 -0.307 1 97.88 93 MET A CA 1
ATOM 719 C C . MET A 1 93 ? -5.305 13.75 -1.13 1 97.88 93 MET A C 1
ATOM 721 O O . MET A 1 93 ? -5.848 12.688 -0.818 1 97.88 93 MET A O 1
ATOM 725 N N . HIS A 1 94 ? -4.609 13.945 -2.229 1 98.44 94 HIS A N 1
ATOM 726 C CA . HIS A 1 94 ? -4.031 12.883 -3.053 1 98.44 94 HIS A CA 1
ATOM 727 C C . HIS A 1 94 ? -2.57 12.641 -2.688 1 98.44 94 HIS A C 1
ATOM 729 O O . HIS A 1 94 ? -1.771 13.578 -2.645 1 98.44 94 HIS A O 1
ATOM 735 N N . LEU A 1 95 ? -2.219 11.359 -2.381 1 98.81 95 LEU A N 1
ATOM 736 C CA . LEU A 1 95 ? -0.859 10.977 -2.01 1 98.81 95 LEU A CA 1
ATOM 737 C C . LEU A 1 95 ? -0.31 9.922 -2.965 1 98.81 95 LEU A C 1
ATOM 739 O O . LEU A 1 95 ? -0.997 8.945 -3.281 1 98.81 95 LEU A O 1
ATOM 743 N N . GLU A 1 96 ? 0.842 10.148 -3.477 1 98.69 96 GLU A N 1
ATOM 744 C CA . GLU A 1 96 ? 1.699 9.102 -4.027 1 98.69 96 GLU A CA 1
ATOM 745 C C . GLU A 1 96 ? 2.832 8.758 -3.066 1 98.69 96 GLU A C 1
ATOM 747 O O . GLU A 1 96 ? 3.551 9.641 -2.6 1 98.69 96 GLU A O 1
ATOM 752 N N . ALA A 1 97 ? 2.994 7.457 -2.793 1 98.75 97 ALA A N 1
ATOM 753 C CA . ALA A 1 97 ? 3.998 7.043 -1.817 1 98.75 97 ALA A CA 1
ATOM 754 C C . ALA A 1 97 ? 4.719 5.777 -2.275 1 98.75 97 ALA A C 1
ATOM 756 O O . ALA A 1 97 ? 4.133 4.938 -2.963 1 98.75 97 ALA A O 1
ATOM 757 N N . ASP A 1 98 ? 6.008 5.668 -1.896 1 97.75 98 ASP A N 1
ATOM 758 C CA . ASP A 1 98 ? 6.691 4.383 -1.95 1 97.75 98 ASP A CA 1
ATOM 759 C C . ASP A 1 98 ? 6.242 3.471 -0.809 1 97.75 98 ASP A C 1
ATOM 761 O O . ASP A 1 98 ? 6.059 3.928 0.321 1 97.75 98 ASP A O 1
ATOM 765 N N . ALA A 1 99 ? 6.102 2.189 -1.158 1 97.94 99 ALA A N 1
ATOM 766 C CA . ALA A 1 99 ? 5.645 1.229 -0.156 1 97.94 99 ALA A CA 1
ATOM 767 C C . ALA A 1 99 ? 6.707 0.166 0.109 1 97.94 99 ALA A C 1
ATOM 769 O O . ALA A 1 99 ? 7.332 -0.344 -0.826 1 97.94 99 ALA A O 1
ATOM 770 N N . LYS A 1 100 ? 6.91 -0.134 1.38 1 97.06 100 LYS A N 1
ATOM 771 C CA . LYS A 1 100 ? 7.785 -1.212 1.833 1 97.06 100 LYS A CA 1
ATOM 772 C C . LYS A 1 100 ? 7.129 -2.018 2.951 1 97.06 100 LYS A C 1
ATOM 774 O O . LYS A 1 100 ? 6.359 -1.473 3.748 1 97.06 100 LYS A O 1
ATOM 779 N N . MET A 1 101 ? 7.441 -3.293 2.932 1 97.12 101 MET A N 1
ATOM 780 C CA . MET A 1 101 ? 7.078 -4.137 4.066 1 97.12 101 MET A CA 1
ATOM 781 C C . MET A 1 101 ? 8.289 -4.414 4.949 1 97.12 101 MET A C 1
ATOM 783 O O . MET A 1 101 ? 9.242 -5.07 4.52 1 97.12 101 MET A O 1
ATOM 787 N N . ASN A 1 102 ? 8.219 -3.949 6.121 1 94.94 102 ASN A N 1
ATOM 788 C CA . ASN A 1 102 ? 9.281 -4.23 7.082 1 94.94 102 ASN A CA 1
ATOM 789 C C . ASN A 1 102 ? 8.875 -5.316 8.07 1 94.94 102 ASN A C 1
ATOM 791 O O . ASN A 1 102 ? 7.727 -5.352 8.523 1 94.94 102 ASN A O 1
ATOM 795 N N . VAL A 1 103 ? 9.828 -6.168 8.305 1 93.56 103 VAL A N 1
ATOM 796 C CA . VAL A 1 103 ? 9.586 -7.223 9.281 1 93.56 103 VAL A CA 1
ATOM 797 C C . VAL A 1 103 ? 10.406 -6.965 10.539 1 93.56 103 VAL A C 1
ATOM 799 O O . VAL A 1 103 ? 11.594 -6.629 10.461 1 93.56 103 VAL A O 1
ATOM 802 N N . TYR A 1 104 ? 9.734 -7.129 11.648 1 91.25 104 TYR A N 1
ATOM 803 C CA . TYR A 1 104 ? 10.438 -6.953 12.922 1 91.25 104 TYR A CA 1
ATOM 804 C C . TYR A 1 104 ? 9.859 -7.867 13.992 1 91.25 104 TYR A C 1
ATOM 806 O O . TYR A 1 104 ? 8.789 -8.461 13.805 1 91.25 104 TYR A O 1
ATOM 814 N N . GLU A 1 105 ? 10.648 -8.031 15.047 1 90.81 105 GLU A N 1
ATOM 815 C CA . GLU A 1 105 ? 10.188 -8.836 16.172 1 90.81 105 GLU A CA 1
ATOM 816 C C . GLU A 1 105 ? 9.445 -7.977 17.203 1 90.81 105 GLU A C 1
ATOM 818 O O . GLU A 1 105 ? 9.969 -6.969 17.672 1 90.81 105 GLU A O 1
ATOM 823 N N . ASN A 1 106 ? 8.211 -8.461 17.469 1 83.69 106 ASN A N 1
ATOM 824 C CA . ASN A 1 106 ? 7.465 -7.699 18.469 1 83.69 106 ASN A CA 1
ATOM 825 C C . ASN A 1 106 ? 7.863 -8.086 19.891 1 83.69 106 ASN A C 1
ATOM 827 O O . ASN A 1 106 ? 8.812 -8.844 20.078 1 83.69 106 ASN A O 1
ATOM 831 N N . SER A 1 107 ? 7.266 -7.375 20.844 1 83.38 107 SER A N 1
ATOM 832 C CA . SER A 1 107 ? 7.625 -7.547 22.25 1 83.38 107 SER A CA 1
ATOM 833 C C . SER A 1 107 ? 7.445 -9 22.688 1 83.38 107 SER A C 1
ATOM 835 O O . SER A 1 107 ? 8.062 -9.438 23.656 1 83.38 107 SER A O 1
ATOM 837 N N . GLU A 1 108 ? 6.719 -9.734 22.031 1 83.44 108 GLU A N 1
ATOM 838 C CA . GLU A 1 108 ? 6.453 -11.133 22.344 1 83.44 108 GLU A CA 1
ATOM 839 C C . GLU A 1 108 ? 7.406 -12.055 21.594 1 83.44 108 GLU A C 1
ATOM 841 O O . GLU A 1 108 ? 7.262 -13.281 21.641 1 83.44 108 GLU A O 1
ATOM 846 N N . GLY A 1 109 ? 8.25 -11.469 20.844 1 84.81 109 GLY A N 1
ATOM 847 C CA . GLY A 1 109 ? 9.219 -12.281 20.109 1 84.81 109 GLY A CA 1
ATOM 848 C C . GLY A 1 109 ? 8.68 -12.812 18.797 1 84.81 109 GLY A C 1
ATOM 849 O O . GLY A 1 109 ? 9.266 -13.719 18.203 1 84.81 109 GLY A O 1
ATOM 850 N N . GLN A 1 110 ? 7.535 -12.344 18.469 1 86.12 110 GLN A N 1
ATOM 851 C CA . GLN A 1 110 ? 6.945 -12.797 17.219 1 86.12 110 GLN A CA 1
ATOM 852 C C . GLN A 1 110 ? 7.312 -11.867 16.078 1 86.12 110 GLN A C 1
ATOM 854 O O . GLN A 1 110 ? 7.324 -10.641 16.234 1 86.12 110 GLN A O 1
ATOM 859 N N . LYS A 1 111 ? 7.594 -12.5 14.906 1 89.75 111 LYS A N 1
ATOM 860 C CA . LYS A 1 111 ? 7.859 -11.695 13.711 1 89.75 111 LYS A CA 1
ATOM 861 C C . LYS A 1 111 ? 6.57 -11.117 13.141 1 89.75 111 LYS A C 1
ATOM 863 O O . LYS A 1 111 ? 5.605 -11.852 12.906 1 89.75 111 LYS A O 1
ATOM 868 N N . VAL A 1 112 ? 6.582 -9.781 13.078 1 89.75 112 VAL A N 1
ATOM 869 C CA . VAL A 1 112 ? 5.406 -9.133 12.508 1 89.75 112 VAL A CA 1
ATOM 870 C C . VAL A 1 112 ? 5.824 -8.242 11.344 1 89.75 112 VAL A C 1
ATOM 872 O O . VAL A 1 112 ? 6.926 -7.691 11.336 1 89.75 112 VAL A O 1
ATOM 875 N N . SER A 1 113 ? 4.938 -8.164 10.336 1 93.94 113 SER A N 1
ATOM 876 C CA . SER A 1 113 ? 5.172 -7.305 9.172 1 93.94 113 SER A CA 1
ATOM 877 C C . SER A 1 113 ? 4.387 -6.004 9.289 1 93.94 113 SER A C 1
ATOM 879 O O . SER A 1 113 ? 3.256 -5.992 9.773 1 93.94 113 SER A O 1
ATOM 881 N N . ARG A 1 114 ? 5.043 -4.949 8.883 1 95.69 114 ARG A N 1
ATOM 882 C CA . ARG A 1 114 ? 4.402 -3.639 8.922 1 95.69 114 ARG A CA 1
ATOM 883 C C . ARG A 1 114 ? 4.594 -2.893 7.609 1 95.69 114 ARG A C 1
ATOM 885 O O . ARG A 1 114 ? 5.68 -2.918 7.027 1 95.69 114 ARG A O 1
ATOM 892 N N . LEU A 1 115 ? 3.543 -2.193 7.203 1 97.94 115 LEU A N 1
ATOM 893 C CA . LEU A 1 115 ? 3.609 -1.342 6.02 1 97.94 115 LEU A CA 1
ATOM 894 C C . LEU A 1 115 ? 4.285 -0.014 6.344 1 97.94 115 LEU A C 1
ATOM 896 O O . LEU A 1 115 ? 3.906 0.661 7.305 1 97.94 115 LEU A O 1
ATOM 900 N N . ASN A 1 116 ? 5.277 0.315 5.535 1 97.62 116 ASN A N 1
ATOM 901 C CA . ASN A 1 116 ? 5.91 1.628 5.594 1 97.62 116 ASN A CA 1
ATOM 902 C C . ASN A 1 116 ? 5.672 2.424 4.316 1 97.62 116 ASN A C 1
ATOM 904 O O . ASN A 1 116 ? 6.043 1.984 3.227 1 97.62 116 ASN A O 1
ATOM 908 N N . LEU A 1 117 ? 5.012 3.549 4.465 1 98.62 117 LEU A N 1
ATOM 909 C CA . LEU A 1 117 ? 4.754 4.434 3.332 1 98.62 117 LEU A CA 1
ATOM 910 C C . LEU A 1 117 ? 5.613 5.691 3.422 1 98.62 117 LEU A C 1
ATOM 912 O O . LEU A 1 117 ? 5.586 6.395 4.434 1 98.62 117 LEU A O 1
ATOM 916 N N . THR A 1 118 ? 6.359 5.957 2.352 1 98.25 118 THR A N 1
ATOM 917 C CA . THR A 1 118 ? 7.152 7.176 2.258 1 98.25 118 THR A CA 1
ATOM 918 C C . THR A 1 118 ? 6.586 8.109 1.19 1 98.25 118 THR A C 1
ATOM 920 O O . THR A 1 118 ? 6.516 7.746 0.014 1 98.25 118 THR A O 1
ATOM 923 N N . GLN A 1 119 ? 6.273 9.297 1.605 1 98.75 119 GLN A N 1
ATOM 924 C CA . GLN A 1 119 ? 5.672 10.281 0.714 1 98.75 119 GLN A CA 1
ATOM 925 C C . GLN A 1 119 ? 6.609 10.625 -0.44 1 98.75 119 GLN A C 1
ATOM 927 O O . GLN A 1 119 ? 7.785 10.93 -0.224 1 98.75 119 GLN A O 1
ATOM 932 N N . ARG A 1 120 ? 5.98 10.625 -1.66 1 98.19 120 ARG A N 1
ATOM 933 C CA . ARG A 1 120 ? 6.707 11.133 -2.822 1 98.19 120 ARG A CA 1
ATOM 934 C C . ARG A 1 120 ? 6.098 12.438 -3.322 1 98.19 120 ARG A C 1
ATOM 936 O O . ARG A 1 120 ? 6.824 13.367 -3.688 1 98.19 120 ARG A O 1
ATOM 943 N N . ASN A 1 121 ? 4.805 12.422 -3.414 1 98.31 121 ASN A N 1
ATOM 944 C CA . ASN A 1 121 ? 4.082 13.594 -3.883 1 98.31 121 ASN A CA 1
ATOM 945 C C . ASN A 1 121 ? 2.711 13.711 -3.225 1 98.31 121 ASN A C 1
ATOM 947 O O . ASN A 1 121 ? 2.08 12.703 -2.91 1 98.31 121 ASN A O 1
ATOM 951 N N . ILE A 1 122 ? 2.305 15.016 -3.064 1 98.44 122 ILE A N 1
ATOM 952 C CA . ILE A 1 122 ? 0.958 15.242 -2.549 1 98.44 122 ILE A CA 1
ATOM 953 C C . ILE A 1 122 ? 0.268 16.328 -3.367 1 98.44 122 ILE A C 1
ATOM 955 O O . ILE A 1 122 ? 0.932 17.188 -3.959 1 98.44 122 ILE A O 1
ATOM 959 N N . GLU A 1 123 ? -1.016 16.25 -3.395 1 98.31 123 GLU A N 1
ATOM 960 C CA . GLU A 1 123 ? -1.914 17.266 -3.906 1 98.31 123 GLU A CA 1
ATOM 961 C C . GLU A 1 123 ? -3.102 17.484 -2.971 1 98.31 123 GLU A C 1
ATOM 963 O O . GLU A 1 123 ? -3.805 16.531 -2.625 1 98.31 123 GLU A O 1
ATOM 968 N N . ILE A 1 124 ? -3.246 18.766 -2.594 1 97.94 124 ILE A N 1
ATOM 969 C CA . ILE A 1 124 ? -4.383 19.078 -1.734 1 97.94 124 ILE A CA 1
ATOM 970 C C . ILE A 1 124 ? -5.641 19.25 -2.584 1 97.94 124 ILE A C 1
ATOM 972 O O . ILE A 1 124 ? -5.664 20.047 -3.521 1 97.94 124 ILE A O 1
ATOM 976 N N . LEU A 1 125 ? -6.645 18.5 -2.236 1 96.88 125 LEU A N 1
ATOM 977 C CA . LEU A 1 125 ? -7.875 18.531 -3.02 1 96.88 125 LEU A CA 1
ATOM 978 C C . LEU A 1 125 ? -8.906 19.453 -2.373 1 96.88 125 LEU A C 1
ATOM 980 O O . LEU A 1 125 ? -9.633 20.156 -3.072 1 96.88 125 LEU A O 1
ATOM 984 N N . SER A 1 126 ? -8.984 19.422 -1.002 1 95.12 126 SER A N 1
ATOM 985 C CA . SER A 1 126 ? -9.883 20.328 -0.298 1 95.12 126 SER A CA 1
ATOM 986 C C . SER A 1 126 ? -9.508 20.438 1.176 1 95.12 126 SER A C 1
ATOM 988 O O . SER A 1 126 ? -9.016 19.484 1.773 1 95.12 126 SER A O 1
ATOM 990 N N . ARG A 1 127 ? -9.781 21.656 1.665 1 92.81 127 ARG A N 1
ATOM 991 C CA . ARG A 1 127 ? -9.594 21.891 3.094 1 92.81 127 ARG A CA 1
ATOM 992 C C . ARG A 1 127 ? -10.93 21.875 3.834 1 92.81 127 ARG A C 1
ATOM 994 O O . ARG A 1 127 ? -11.977 22.156 3.244 1 92.81 127 ARG A O 1
ATOM 1001 N N . PRO A 1 128 ? -10.789 21.422 5.07 1 90.25 128 PRO A N 1
ATOM 1002 C CA . PRO A 1 128 ? -12.047 21.438 5.824 1 90.25 128 PRO A CA 1
ATOM 1003 C C . PRO A 1 128 ? -12.617 22.844 5.996 1 90.25 128 PRO A C 1
ATOM 1005 O O . PRO A 1 128 ? -11.852 23.812 6.07 1 90.25 128 PRO A O 1
ATOM 1008 N N . ARG A 1 129 ? -13.875 23.031 5.691 1 79.38 129 ARG A N 1
ATOM 1009 C CA . ARG A 1 129 ? -14.531 24.328 5.789 1 79.38 129 ARG A CA 1
ATOM 1010 C C . ARG A 1 129 ? -14.469 24.859 7.211 1 79.38 129 ARG A C 1
ATOM 1012 O O . ARG A 1 129 ? -14.719 24.125 8.172 1 79.38 129 ARG A O 1
ATOM 1019 N N . THR A 1 130 ? -13.688 25.875 7.418 1 69.06 130 THR A N 1
ATOM 1020 C CA . THR A 1 130 ? -13.719 26.547 8.703 1 69.06 130 THR A CA 1
ATOM 1021 C C . THR A 1 130 ? -15.133 27 9.047 1 69.06 130 THR A C 1
ATOM 1023 O O . THR A 1 130 ? -15.797 27.656 8.242 1 69.06 130 THR A O 1
ATOM 1026 N N . GLN A 1 131 ? -15.898 26.188 9.742 1 54.38 131 GLN A N 1
ATOM 1027 C CA . GLN A 1 131 ? -17.156 26.781 10.172 1 54.38 131 GLN A CA 1
ATOM 1028 C C . GLN A 1 131 ? -16.969 28.219 10.617 1 54.38 131 GLN A C 1
ATOM 1030 O O . GLN A 1 131 ? -16.266 28.484 11.594 1 54.38 131 GLN A O 1
ATOM 1035 N N . GLU A 1 132 ? -16.781 29.078 9.734 1 49.97 132 GLU A N 1
ATOM 1036 C CA . GLU A 1 132 ? -16.938 30.438 10.25 1 49.97 132 GLU A CA 1
ATOM 1037 C C . GLU A 1 132 ? -18.141 30.531 11.188 1 49.97 132 GLU A C 1
ATOM 1039 O O . GLU A 1 132 ? -19.234 30.078 10.859 1 49.97 132 GLU A O 1
ATOM 1044 N N . SER A 1 133 ? -17.938 30.5 12.5 1 48.75 133 SER A N 1
ATOM 1045 C CA . SER A 1 133 ? -19.016 30.938 13.406 1 48.75 133 SER A CA 1
ATOM 1046 C C . SER A 1 133 ? -19.859 32.031 12.773 1 48.75 133 SER A C 1
ATOM 1048 O O . SER A 1 133 ? -19.375 33.125 12.492 1 48.75 133 SER A O 1
ATOM 1050 N N . SER A 1 134 ? -20.703 31.719 11.891 1 46.69 134 SER A N 1
ATOM 1051 C CA . SER A 1 134 ? -21.719 32.719 11.594 1 46.69 134 SER A CA 1
ATOM 1052 C C . SER A 1 134 ? -22.203 33.406 12.867 1 46.69 134 SER A C 1
ATOM 1054 O O . SER A 1 134 ? -23.062 32.875 13.586 1 46.69 134 SER A O 1
ATOM 1056 N N . GLU A 1 135 ? -21.406 33.906 13.742 1 45.72 135 GLU A N 1
ATOM 1057 C CA . GLU A 1 135 ? -21.953 34.875 14.68 1 45.72 135 GLU A CA 1
ATOM 1058 C C . GLU A 1 135 ? -22.844 35.875 13.969 1 45.72 135 GLU A C 1
ATOM 1060 O O . GLU A 1 135 ? -22.375 36.688 13.172 1 45.72 135 GLU A O 1
ATOM 1065 N N . GLY A 1 136 ? -23.953 35.438 13.477 1 46.47 136 GLY A N 1
ATOM 1066 C CA . GLY A 1 136 ? -25.016 36.375 13.164 1 46.47 136 GLY A CA 1
ATOM 1067 C C . GLY A 1 136 ? -25.031 37.562 14.094 1 46.47 136 GLY A C 1
ATOM 1068 O O . GLY A 1 136 ? -24.531 37.5 15.219 1 46.47 136 GLY A O 1
ATOM 1069 N N . PRO A 1 137 ? -24.875 38.719 13.539 1 49.44 137 PRO A N 1
ATOM 1070 C CA . PRO A 1 137 ? -25.047 39.938 14.367 1 49.44 137 PRO A CA 1
ATOM 1071 C C . PRO A 1 137 ? -26.188 39.812 15.375 1 49.44 137 PRO A C 1
ATOM 1073 O O . PRO A 1 137 ? -27.312 39.469 15 1 49.44 137 PRO A O 1
ATOM 1076 N N . MET A 1 138 ? -26.016 39.156 16.484 1 44.47 138 MET A N 1
ATOM 1077 C CA . MET A 1 138 ? -27.031 39.312 17.516 1 44.47 138 MET A CA 1
ATOM 1078 C C . MET A 1 138 ? -27.531 40.75 17.547 1 44.47 138 MET A C 1
ATOM 1080 O O . MET A 1 138 ? -26.766 41.688 17.75 1 44.47 138 MET A O 1
ATOM 1084 N N . SER A 1 139 ? -28.531 41.125 16.672 1 45.75 139 SER A N 1
ATOM 1085 C CA . SER A 1 139 ? -29.312 42.344 16.812 1 45.75 139 SER A CA 1
ATOM 1086 C C . SER A 1 139 ? -29.562 42.688 18.281 1 45.75 139 SER A C 1
ATOM 1088 O O . SER A 1 139 ? -30.109 41.875 19.031 1 45.75 139 SER A O 1
ATOM 1090 N N . ALA A 1 140 ? -28.734 43.5 18.906 1 44.47 140 ALA A N 1
ATOM 1091 C CA . ALA A 1 140 ? -28.922 44.219 20.172 1 44.47 140 ALA A CA 1
ATOM 1092 C C . ALA A 1 140 ? -30.312 44.812 20.25 1 44.47 140 ALA A C 1
ATOM 1094 O O . ALA A 1 140 ? -30.562 45.906 19.734 1 44.47 140 ALA A O 1
ATOM 1095 N N . GLU A 1 141 ? -31.406 44.156 19.75 1 41.41 141 GLU A N 1
ATOM 1096 C CA . GLU A 1 141 ? -32.656 44.781 20.156 1 41.41 141 GLU A CA 1
ATOM 1097 C C . GLU A 1 141 ? -32.812 44.781 21.672 1 41.41 141 GLU A C 1
ATOM 1099 O O . GLU A 1 141 ? -33.156 43.75 22.266 1 41.41 141 GLU A O 1
ATOM 1104 N N . SER A 1 142 ? -31.719 44.906 22.484 1 36.03 142 SER A N 1
ATOM 1105 C CA . SER A 1 142 ? -32.031 45 23.906 1 36.03 142 SER A CA 1
ATOM 1106 C C . SER A 1 142 ? -33.188 45.938 24.172 1 36.03 142 SER A C 1
ATOM 1108 O O . SER A 1 142 ? -33.438 46.844 23.375 1 36.03 142 SER A O 1
ATOM 1110 N N . ALA A 1 143 ? -33.594 46.406 25.672 1 35.34 143 ALA A N 1
ATOM 1111 C CA . ALA A 1 143 ? -34.594 47.094 26.484 1 35.34 143 ALA A CA 1
ATOM 1112 C C . ALA A 1 143 ? -34.562 48.594 26.219 1 35.34 143 ALA A C 1
ATOM 1114 O O . ALA A 1 143 ? -33.531 49.156 25.844 1 35.34 143 ALA A O 1
ATOM 1115 N N . MET B 1 1 ? -62.5 28.984 -42.031 1 37.31 1 MET B N 1
ATOM 1116 C CA . MET B 1 1 ? -61.031 28.844 -42.219 1 37.31 1 MET B CA 1
ATOM 1117 C C . MET B 1 1 ? -60.312 29.016 -40.906 1 37.31 1 MET B C 1
ATOM 1119 O O . MET B 1 1 ? -60.094 30.141 -40.469 1 37.31 1 MET B O 1
ATOM 1123 N N . ASN B 1 2 ? -60.594 28.125 -39.812 1 47.06 2 ASN B N 1
ATOM 1124 C CA . ASN B 1 2 ? -60.094 28.094 -38.469 1 47.06 2 ASN B CA 1
ATOM 1125 C C . ASN B 1 2 ? -58.594 27.75 -38.438 1 47.06 2 ASN B C 1
ATOM 1127 O O . ASN B 1 2 ? -58.188 26.703 -38.938 1 47.06 2 ASN B O 1
ATOM 1131 N N . ALA B 1 3 ? -57.688 28.859 -38.469 1 48.31 3 ALA B N 1
ATOM 1132 C CA . ALA B 1 3 ? -56.25 28.812 -38.281 1 48.31 3 ALA B CA 1
ATOM 1133 C C . ALA B 1 3 ? -55.906 28.172 -36.938 1 48.31 3 ALA B C 1
ATOM 1135 O O . ALA B 1 3 ? -56.188 28.75 -35.875 1 48.31 3 ALA B O 1
ATOM 1136 N N . LEU B 1 4 ? -55.938 26.812 -36.875 1 49.56 4 LEU B N 1
ATOM 1137 C CA . LEU B 1 4 ? -55.406 26.078 -35.719 1 49.56 4 LEU B CA 1
ATOM 1138 C C . LEU B 1 4 ? -53.906 26.406 -35.5 1 49.56 4 LEU B C 1
ATOM 1140 O O . LEU B 1 4 ? -53.094 26.141 -36.375 1 49.56 4 LEU B O 1
ATOM 1144 N N . ARG B 1 5 ? -53.656 27.531 -34.781 1 50.62 5 ARG B N 1
ATOM 1145 C CA . ARG B 1 5 ? -52.281 27.812 -34.344 1 50.62 5 ARG B CA 1
ATOM 1146 C C . ARG B 1 5 ? -51.719 26.641 -33.531 1 50.62 5 ARG B C 1
ATOM 1148 O O . ARG B 1 5 ? -52.344 26.234 -32.531 1 50.62 5 ARG B O 1
ATOM 1155 N N . ARG B 1 6 ? -50.969 25.703 -34.125 1 52.44 6 ARG B N 1
ATOM 1156 C CA . ARG B 1 6 ? -50.188 24.656 -33.469 1 52.44 6 ARG B CA 1
ATOM 1157 C C . ARG B 1 6 ? -49.188 25.25 -32.469 1 52.44 6 ARG B C 1
ATOM 1159 O O . ARG B 1 6 ? -48.344 26.062 -32.844 1 52.44 6 ARG B O 1
ATOM 1166 N N . THR B 1 7 ? -49.594 25.547 -31.25 1 51.25 7 THR B N 1
ATOM 1167 C CA . THR B 1 7 ? -48.625 25.938 -30.219 1 51.25 7 THR B CA 1
ATOM 1168 C C . THR B 1 7 ? -47.594 24.844 -30.047 1 51.25 7 THR B C 1
ATOM 1170 O O . THR B 1 7 ? -47.906 23.672 -29.859 1 51.25 7 THR B O 1
ATOM 1173 N N . ALA B 1 8 ? -46.406 24.984 -30.594 1 52.16 8 ALA B N 1
ATOM 1174 C CA . ALA B 1 8 ? -45.219 24.156 -30.406 1 52.16 8 ALA B CA 1
ATOM 1175 C C . ALA B 1 8 ? -44.812 24.094 -28.922 1 52.16 8 ALA B C 1
ATOM 1177 O O . ALA B 1 8 ? -44.656 25.125 -28.266 1 52.16 8 ALA B O 1
ATOM 1178 N N . PHE B 1 9 ? -45.281 23.078 -28.203 1 55.09 9 PHE B N 1
ATOM 1179 C CA . PHE B 1 9 ? -44.781 22.812 -26.844 1 55.09 9 PHE B CA 1
ATOM 1180 C C . PHE B 1 9 ? -43.281 22.641 -26.844 1 55.09 9 PHE B C 1
ATOM 1182 O O . PHE B 1 9 ? -42.75 21.812 -27.578 1 55.09 9 PHE B O 1
ATOM 1189 N N . SER B 1 10 ? -42.5 23.734 -26.609 1 53.03 10 SER B N 1
ATOM 1190 C CA . SER B 1 10 ? -41.062 23.578 -26.406 1 53.03 10 SER B CA 1
ATOM 1191 C C . SER B 1 10 ? -40.781 22.688 -25.203 1 53.03 10 SER B C 1
ATOM 1193 O O . SER B 1 10 ? -41.344 22.891 -24.125 1 53.03 10 SER B O 1
ATOM 1195 N N . ALA B 1 11 ? -40.344 21.422 -25.344 1 57.69 11 ALA B N 1
ATOM 1196 C CA . ALA B 1 11 ? -39.906 20.484 -24.312 1 57.69 11 ALA B CA 1
ATOM 1197 C C . ALA B 1 11 ? -38.781 21.094 -23.453 1 57.69 11 ALA B C 1
ATOM 1199 O O . ALA B 1 11 ? -37.844 21.688 -23.984 1 57.69 11 ALA B O 1
ATOM 1200 N N . PRO B 1 12 ? -39 21.312 -22.156 1 55.06 12 PRO B N 1
ATOM 1201 C CA . PRO B 1 12 ? -37.906 21.812 -21.328 1 55.06 12 PRO B CA 1
ATOM 1202 C C . PRO B 1 12 ? -36.688 20.938 -21.391 1 55.06 12 PRO B C 1
ATOM 1204 O O . PRO B 1 12 ? -36.781 19.703 -21.484 1 55.06 12 PRO B O 1
ATOM 1207 N N . VAL B 1 13 ? -35.531 21.391 -21.812 1 52.09 13 VAL B N 1
ATOM 1208 C CA . VAL B 1 13 ? -34.219 20.719 -21.75 1 52.09 13 VAL B CA 1
ATOM 1209 C C . VAL B 1 13 ? -33.875 20.438 -20.297 1 52.09 13 VAL B C 1
ATOM 1211 O O . VAL B 1 13 ? -33.75 21.375 -19.5 1 52.09 13 VAL B O 1
ATOM 1214 N N . ALA B 1 14 ? -34.125 19.234 -19.734 1 50.59 14 ALA B N 1
ATOM 1215 C CA . ALA B 1 14 ? -33.656 18.781 -18.422 1 50.59 14 ALA B CA 1
ATOM 1216 C C . ALA B 1 14 ? -32.156 19.031 -18.266 1 50.59 14 ALA B C 1
ATOM 1218 O O . ALA B 1 14 ? -31.344 18.5 -19.016 1 50.59 14 ALA B O 1
ATOM 1219 N N . ARG B 1 15 ? -31.672 20.156 -17.766 1 46.94 15 ARG B N 1
ATOM 1220 C CA . ARG B 1 15 ? -30.266 20.312 -17.375 1 46.94 15 ARG B CA 1
ATOM 1221 C C . ARG B 1 15 ? -29.812 19.172 -16.484 1 46.94 15 ARG B C 1
ATOM 1223 O O . ARG B 1 15 ? -30.375 18.953 -15.406 1 46.94 15 ARG B O 1
ATOM 1230 N N . ARG B 1 16 ? -29.297 18.109 -17 1 47.31 16 ARG B N 1
ATOM 1231 C CA . ARG B 1 16 ? -28.672 17.078 -16.188 1 47.31 16 ARG B CA 1
ATOM 1232 C C . ARG B 1 16 ? -27.688 17.672 -15.188 1 47.31 16 ARG B C 1
ATOM 1234 O O . ARG B 1 16 ? -26.781 18.406 -15.57 1 47.31 16 ARG B O 1
ATOM 1241 N N . ALA B 1 17 ? -28.047 17.922 -13.992 1 45.22 17 ALA B N 1
ATOM 1242 C CA . ALA B 1 17 ? -27.172 18.281 -12.883 1 45.22 17 ALA B CA 1
ATOM 1243 C C . ALA B 1 17 ? -25.953 17.375 -12.82 1 45.22 17 ALA B C 1
ATOM 1245 O O . ALA B 1 17 ? -26.094 16.141 -12.742 1 45.22 17 ALA B O 1
ATOM 1246 N N . PHE B 1 18 ? -24.844 17.734 -13.477 1 46.53 18 PHE B N 1
ATOM 1247 C CA . PHE B 1 18 ? -23.609 17 -13.234 1 46.53 18 PHE B CA 1
ATOM 1248 C C . PHE B 1 18 ? -23.469 16.656 -11.758 1 46.53 18 PHE B C 1
ATOM 1250 O O . PHE B 1 18 ? -23.406 17.562 -10.914 1 46.53 18 PHE B O 1
ATOM 1257 N N . SER B 1 19 ? -24.109 15.664 -11.352 1 43 19 SER B N 1
ATOM 1258 C CA . SER B 1 19 ? -23.859 15.18 -9.992 1 43 19 SER B CA 1
ATOM 1259 C C . SER B 1 19 ? -22.375 15.172 -9.672 1 43 19 SER B C 1
ATOM 1261 O O . SER B 1 19 ? -21.578 14.609 -10.43 1 43 19 SER B O 1
ATOM 1263 N N . SER B 1 20 ? -21.812 16.219 -9.188 1 48.91 20 SER B N 1
ATOM 1264 C CA . SER B 1 20 ? -20.438 16.219 -8.703 1 48.91 20 SER B CA 1
ATOM 1265 C C . SER B 1 20 ? -20.141 15 -7.844 1 48.91 20 SER B C 1
ATOM 1267 O O . SER B 1 20 ? -20.703 14.852 -6.758 1 48.91 20 SER B O 1
ATOM 1269 N N . THR B 1 21 ? -20.062 13.836 -8.359 1 48.47 21 THR B N 1
ATOM 1270 C CA . THR B 1 21 ? -19.719 12.625 -7.617 1 48.47 21 THR B CA 1
ATOM 1271 C C . THR B 1 21 ? -18.531 12.883 -6.688 1 48.47 21 THR B C 1
ATOM 1273 O O . THR B 1 21 ? -17.469 13.312 -7.133 1 48.47 21 THR B O 1
ATOM 1276 N N . PRO B 1 22 ? -18.812 13.234 -5.414 1 52.62 22 PRO B N 1
ATOM 1277 C CA . PRO B 1 22 ? -17.703 13.422 -4.488 1 52.62 22 PRO B CA 1
ATOM 1278 C C . PRO B 1 22 ? -16.531 12.477 -4.766 1 52.62 22 PRO B C 1
ATOM 1280 O O . PRO B 1 22 ? -16.75 11.344 -5.207 1 52.62 22 PRO B O 1
ATOM 1283 N N . ARG B 1 23 ? -15.391 13.102 -5.012 1 58.5 23 ARG B N 1
ATOM 1284 C CA . ARG B 1 23 ? -14.219 12.32 -5.387 1 58.5 23 ARG B CA 1
ATOM 1285 C C . ARG B 1 23 ? -14.031 11.133 -4.449 1 58.5 23 ARG B C 1
ATOM 1287 O O . ARG B 1 23 ? -13.961 11.305 -3.229 1 58.5 23 ARG B O 1
ATOM 1294 N N . ALA B 1 24 ? -14.297 9.984 -4.879 1 70.06 24 ALA B N 1
ATOM 1295 C CA . ALA B 1 24 ? -14.289 8.711 -4.164 1 70.06 24 ALA B CA 1
ATOM 1296 C C . ALA B 1 24 ? -12.938 8.461 -3.492 1 70.06 24 ALA B C 1
ATOM 1298 O O . ALA B 1 24 ? -11.891 8.664 -4.105 1 70.06 24 ALA B O 1
ATOM 1299 N N . GLN B 1 25 ? -12.891 8.484 -2.139 1 83.94 25 GLN B N 1
ATOM 1300 C CA . GLN B 1 25 ? -11.719 8.008 -1.411 1 83.94 25 GLN B CA 1
ATOM 1301 C C . GLN B 1 25 ? -11.25 6.66 -1.95 1 83.94 25 GLN B C 1
ATOM 1303 O O . GLN B 1 25 ? -12.055 5.867 -2.443 1 83.94 25 GLN B O 1
ATOM 1308 N N . LEU B 1 26 ? -9.961 6.59 -2.123 1 93.62 26 LEU B N 1
ATOM 1309 C CA . LEU B 1 26 ? -9.438 5.32 -2.617 1 93.62 26 LEU B CA 1
ATOM 1310 C C . LEU B 1 26 ? -8.016 5.094 -2.121 1 93.62 26 LEU B C 1
ATOM 1312 O O . LEU B 1 26 ? -7.332 6.039 -1.718 1 93.62 26 LEU B O 1
ATOM 1316 N N . ALA B 1 27 ? -7.609 3.834 -1.996 1 97.94 27 ALA B N 1
ATOM 1317 C CA . ALA B 1 27 ? -6.242 3.381 -1.771 1 97.94 27 ALA B CA 1
ATOM 1318 C C . ALA B 1 27 ? -5.879 2.234 -2.711 1 97.94 27 ALA B C 1
ATOM 1320 O O . ALA B 1 27 ? -6.492 1.164 -2.656 1 97.94 27 ALA B O 1
ATOM 1321 N N . LYS B 1 28 ? -4.891 2.525 -3.6 1 98.19 28 LYS B N 1
ATOM 1322 C CA . LYS B 1 28 ? -4.465 1.551 -4.602 1 98.19 28 LYS B CA 1
ATOM 1323 C C . LYS B 1 28 ? -2.951 1.355 -4.57 1 98.19 28 LYS B C 1
ATOM 1325 O O . LYS B 1 28 ? -2.203 2.305 -4.328 1 98.19 28 LYS B O 1
ATOM 1330 N N . MET B 1 29 ? -2.604 0.091 -4.832 1 98.75 29 MET B N 1
ATOM 1331 C CA . MET B 1 29 ? -1.178 -0.213 -4.895 1 98.75 29 MET B CA 1
ATOM 1332 C C . MET B 1 29 ? -0.796 -0.758 -6.266 1 98.75 29 MET B C 1
ATOM 1334 O O . MET B 1 29 ? -1.523 -1.569 -6.84 1 98.75 29 MET B O 1
ATOM 1338 N N . THR B 1 30 ? 0.293 -0.269 -6.77 1 98.56 30 THR B N 1
ATOM 1339 C CA . THR B 1 30 ? 0.956 -0.816 -7.949 1 98.56 30 THR B CA 1
ATOM 1340 C C . THR B 1 30 ? 2.275 -1.481 -7.566 1 98.56 30 THR B C 1
ATOM 1342 O O . THR B 1 30 ? 3.121 -0.866 -6.914 1 98.56 30 THR B O 1
ATOM 1345 N N . ILE B 1 31 ? 2.418 -2.744 -8.008 1 98.31 31 ILE B N 1
ATOM 1346 C CA . ILE B 1 31 ? 3.621 -3.498 -7.672 1 98.31 31 ILE B CA 1
ATOM 1347 C C . ILE B 1 31 ? 4.207 -4.129 -8.938 1 98.31 31 ILE B C 1
ATOM 1349 O O . ILE B 1 31 ? 3.473 -4.684 -9.758 1 98.31 31 ILE B O 1
ATOM 1353 N N . ILE B 1 32 ? 5.434 -3.945 -9.156 1 98 32 ILE B N 1
ATOM 1354 C CA . ILE B 1 32 ? 6.211 -4.789 -10.055 1 98 32 ILE B CA 1
ATOM 1355 C C . ILE B 1 32 ? 7.184 -5.645 -9.25 1 98 32 ILE B C 1
ATOM 1357 O O . ILE B 1 32 ? 8.125 -5.121 -8.641 1 98 32 ILE B O 1
ATOM 1361 N N . GLY B 1 33 ? 6.906 -6.906 -9.211 1 97.94 33 GLY B N 1
ATOM 1362 C CA . GLY B 1 33 ? 7.684 -7.824 -8.391 1 97.94 33 GLY B CA 1
ATOM 1363 C C . GLY B 1 33 ? 7.586 -9.266 -8.852 1 97.94 33 GLY B C 1
ATOM 1364 O O . GLY B 1 33 ? 6.961 -9.555 -9.875 1 97.94 33 GLY B O 1
ATOM 1365 N N . ARG B 1 34 ? 8.289 -10.141 -8.117 1 97.62 34 ARG B N 1
ATOM 1366 C CA . ARG B 1 34 ? 8.32 -11.555 -8.484 1 97.62 34 ARG B CA 1
ATOM 1367 C C . ARG B 1 34 ? 7.504 -12.398 -7.512 1 97.62 34 ARG B C 1
ATOM 1369 O O . ARG B 1 34 ? 7.516 -12.148 -6.305 1 97.62 34 ARG B O 1
ATOM 1376 N N . LEU B 1 35 ? 6.922 -13.414 -8.125 1 98.44 35 LEU B N 1
ATOM 1377 C CA . LEU B 1 35 ? 6.23 -14.391 -7.285 1 98.44 35 LEU B CA 1
ATOM 1378 C C . LEU B 1 35 ? 7.211 -15.102 -6.359 1 98.44 35 LEU B C 1
ATOM 1380 O O . LEU B 1 35 ? 8.188 -15.688 -6.82 1 98.44 35 LEU B O 1
ATOM 1384 N N . GLY B 1 36 ? 6.918 -15.055 -5.09 1 98 36 GLY B N 1
ATOM 1385 C CA . GLY B 1 36 ? 7.773 -15.703 -4.109 1 98 36 GLY B CA 1
ATOM 1386 C C . GLY B 1 36 ? 7.512 -17.188 -3.99 1 98 36 GLY B C 1
ATOM 1387 O O . GLY B 1 36 ? 8.352 -17.938 -3.486 1 98 36 GLY B O 1
ATOM 1388 N N . ALA B 1 37 ? 6.371 -17.641 -4.301 1 98.38 37 ALA B N 1
ATOM 1389 C CA . ALA B 1 37 ? 5.895 -19.031 -4.332 1 98.38 37 ALA B CA 1
ATOM 1390 C C . ALA B 1 37 ? 4.746 -19.188 -5.32 1 98.38 37 ALA B C 1
ATOM 1392 O O . ALA B 1 37 ? 4.195 -18.203 -5.812 1 98.38 37 ALA B O 1
ATOM 1393 N N . GLU B 1 38 ? 4.496 -20.406 -5.637 1 98.44 38 GLU B N 1
ATOM 1394 C CA . GLU B 1 38 ? 3.33 -20.641 -6.484 1 98.44 38 GLU B CA 1
ATOM 1395 C C . GLU B 1 38 ? 2.047 -20.188 -5.793 1 98.44 38 GLU B C 1
ATOM 1397 O O . GLU B 1 38 ? 1.873 -20.391 -4.594 1 98.44 38 GLU B O 1
ATOM 1402 N N . PRO B 1 39 ? 1.14 -19.562 -6.547 1 98.75 39 PRO B N 1
ATOM 1403 C CA . PRO B 1 39 ? -0.148 -19.188 -5.957 1 98.75 39 PRO B CA 1
ATOM 1404 C C . PRO B 1 39 ? -0.943 -20.375 -5.453 1 98.75 39 PRO B C 1
ATOM 1406 O O . PRO B 1 39 ? -0.83 -21.484 -6.004 1 98.75 39 PRO B O 1
ATOM 1409 N N . GLU B 1 40 ? -1.783 -20.094 -4.453 1 98.5 40 GLU B N 1
ATOM 1410 C CA . GLU B 1 40 ? -2.52 -21.203 -3.836 1 98.5 40 GLU B CA 1
ATOM 1411 C C . GLU B 1 40 ? -4.008 -20.875 -3.723 1 98.5 40 GLU B C 1
ATOM 1413 O O . GLU B 1 40 ? -4.375 -19.766 -3.334 1 98.5 40 GLU B O 1
ATOM 1418 N N . PRO B 1 41 ? -4.863 -21.906 -4.09 1 97.75 41 PRO B N 1
ATOM 1419 C CA . PRO B 1 41 ? -6.293 -21.703 -3.834 1 97.75 41 PRO B CA 1
ATOM 1420 C C . PRO B 1 41 ? -6.645 -21.797 -2.352 1 97.75 41 PRO B C 1
ATOM 1422 O O . PRO B 1 41 ? -6.094 -22.641 -1.63 1 97.75 41 PRO B O 1
ATOM 1425 N N . VAL B 1 42 ? -7.438 -20.922 -1.939 1 96.94 42 VAL B N 1
ATOM 1426 C CA . VAL B 1 42 ? -7.871 -20.875 -0.547 1 96.94 42 VAL B CA 1
ATOM 1427 C C . VAL B 1 42 ? -9.391 -20.766 -0.484 1 96.94 42 VAL B C 1
ATOM 1429 O O . VAL B 1 42 ? -10 -20 -1.227 1 96.94 42 VAL B O 1
ATOM 1432 N N . THR B 1 43 ? -10.023 -21.547 0.356 1 93.94 43 THR B N 1
ATOM 1433 C CA . THR B 1 43 ? -11.438 -21.391 0.667 1 93.94 43 THR B CA 1
ATOM 1434 C C . THR B 1 43 ? -11.625 -20.672 2.002 1 93.94 43 THR B C 1
ATOM 1436 O O . THR B 1 43 ? -11.109 -21.125 3.029 1 93.94 43 THR B O 1
ATOM 1439 N N . THR B 1 44 ? -12.305 -19.516 1.979 1 89.25 44 THR B N 1
ATOM 1440 C CA . THR B 1 44 ? -12.531 -18.766 3.209 1 89.25 44 THR B CA 1
ATOM 1441 C C . THR B 1 44 ? -13.578 -19.453 4.082 1 89.25 44 THR B C 1
ATOM 1443 O O . THR B 1 44 ? -14.242 -20.391 3.637 1 89.25 44 THR B O 1
ATOM 1446 N N . ASN B 1 45 ? -13.617 -19.031 5.371 1 88 45 ASN B N 1
ATOM 1447 C CA . ASN B 1 45 ? -14.586 -19.609 6.305 1 88 45 ASN B CA 1
ATOM 1448 C C . ASN B 1 45 ? -16.016 -19.406 5.82 1 88 45 ASN B C 1
ATOM 1450 O O . ASN B 1 45 ? -16.906 -20.188 6.164 1 88 45 ASN B O 1
ATOM 1454 N N . SER B 1 46 ? -16.266 -18.359 5.031 1 89.06 46 SER B N 1
ATOM 1455 C CA . SER B 1 46 ? -17.594 -18.094 4.504 1 89.06 46 SER B CA 1
ATOM 1456 C C . SER B 1 46 ? -17.875 -18.922 3.26 1 89.06 46 SER B C 1
ATOM 1458 O O . SER B 1 46 ? -18.938 -18.797 2.652 1 89.06 46 SER B O 1
ATOM 1460 N N . GLY B 1 47 ? -16.953 -19.703 2.777 1 89.25 47 GLY B N 1
ATOM 1461 C CA . GLY B 1 47 ? -17.125 -20.547 1.606 1 89.25 47 GLY B CA 1
ATOM 1462 C C . GLY B 1 47 ? -16.688 -19.891 0.319 1 89.25 47 GLY B C 1
ATOM 1463 O O . GLY B 1 47 ? -16.781 -20.484 -0.758 1 89.25 47 GLY B O 1
ATOM 1464 N N . ARG B 1 48 ? -16.203 -18.672 0.47 1 91.88 48 ARG B N 1
ATOM 1465 C CA . ARG B 1 48 ? -15.742 -17.969 -0.723 1 91.88 48 ARG B CA 1
ATOM 1466 C C . ARG B 1 48 ? -14.367 -18.469 -1.156 1 91.88 48 ARG B C 1
ATOM 1468 O O . ARG B 1 48 ? -13.477 -18.656 -0.325 1 91.88 48 ARG B O 1
ATOM 1475 N N . GLU B 1 49 ? -14.289 -18.703 -2.498 1 94.81 49 GLU B N 1
ATOM 1476 C CA . GLU B 1 49 ? -13.023 -19.156 -3.064 1 94.81 49 GLU B CA 1
ATOM 1477 C C . GLU B 1 49 ? -12.148 -17.969 -3.469 1 94.81 49 GLU B C 1
ATOM 1479 O O . GLU B 1 49 ? -12.648 -16.969 -3.998 1 94.81 49 GLU B O 1
ATOM 1484 N N . MET B 1 50 ? -10.859 -18.125 -3.166 1 97.62 50 MET B N 1
ATOM 1485 C CA . MET B 1 50 ? -9.898 -17.109 -3.598 1 97.62 50 MET B CA 1
ATOM 1486 C C . MET B 1 50 ? -8.531 -17.719 -3.857 1 97.62 50 MET B C 1
ATOM 1488 O O . MET B 1 50 ? -8.305 -18.906 -3.559 1 97.62 50 MET B O 1
ATOM 1492 N N . VAL B 1 51 ? -7.688 -17 -4.578 1 98.69 51 VAL B N 1
ATOM 1493 C CA . VAL B 1 51 ? -6.285 -17.375 -4.754 1 98.69 51 VAL B CA 1
ATOM 1494 C C . VAL B 1 51 ? -5.398 -16.422 -3.955 1 98.69 51 VAL B C 1
ATOM 1496 O O . VAL B 1 51 ? -5.59 -15.203 -3.988 1 98.69 51 VAL B O 1
ATOM 1499 N N . ARG B 1 52 ? -4.473 -16.953 -3.195 1 98.81 52 ARG B N 1
ATOM 1500 C CA . ARG B 1 52 ? -3.49 -16.156 -2.467 1 98.81 52 ARG B CA 1
ATOM 1501 C C . ARG B 1 52 ? -2.094 -16.328 -3.057 1 98.81 52 ARG B C 1
ATOM 1503 O O . ARG B 1 52 ? -1.714 -17.438 -3.443 1 98.81 52 ARG B O 1
ATOM 1510 N N . TYR B 1 53 ? -1.376 -15.25 -3.125 1 98.81 53 TYR B N 1
ATOM 1511 C CA . TYR B 1 53 ? 0.015 -15.312 -3.559 1 98.81 53 TYR B CA 1
ATOM 1512 C C . TYR B 1 53 ? 0.825 -14.172 -2.955 1 98.81 53 TYR B C 1
ATOM 1514 O O . TYR B 1 53 ? 0.27 -13.289 -2.295 1 98.81 53 TYR B O 1
ATOM 1522 N N . VAL B 1 54 ? 2.105 -14.289 -3.064 1 98.81 54 VAL B N 1
ATOM 1523 C CA . VAL B 1 54 ? 3 -13.297 -2.48 1 98.81 54 VAL B CA 1
ATOM 1524 C C . VAL B 1 54 ? 3.951 -12.766 -3.551 1 98.81 54 VAL B C 1
ATOM 1526 O O . VAL B 1 54 ? 4.488 -13.539 -4.348 1 98.81 54 VAL B O 1
ATOM 1529 N N . LEU B 1 55 ? 4.098 -11.484 -3.6 1 98.56 55 LEU B N 1
ATOM 1530 C CA . LEU B 1 55 ? 5.031 -10.812 -4.5 1 98.56 55 LEU B CA 1
ATOM 1531 C C . LEU B 1 55 ? 6.184 -10.188 -3.725 1 98.56 55 LEU B C 1
ATOM 1533 O O . LEU B 1 55 ? 5.965 -9.508 -2.717 1 98.56 55 LEU B O 1
ATOM 1537 N N . GLY B 1 56 ? 7.355 -10.477 -4.246 1 97.69 56 GLY B N 1
ATOM 1538 C CA . GLY B 1 56 ? 8.547 -9.867 -3.672 1 97.69 56 GLY B CA 1
ATOM 1539 C C . GLY B 1 56 ? 9.07 -8.703 -4.488 1 97.69 56 GLY B C 1
ATOM 1540 O O . GLY B 1 56 ? 9.117 -8.773 -5.719 1 97.69 56 GLY B O 1
ATOM 1541 N N . THR B 1 57 ? 9.406 -7.57 -3.836 1 96.56 57 THR B N 1
ATOM 1542 C CA . THR B 1 57 ? 10.102 -6.445 -4.449 1 96.56 57 THR B CA 1
ATOM 1543 C C . THR B 1 57 ? 11.391 -6.129 -3.695 1 96.56 57 THR B C 1
ATOM 1545 O O . THR B 1 57 ? 11.445 -6.246 -2.469 1 96.56 57 THR B O 1
ATOM 1548 N N . ASN B 1 58 ? 12.367 -5.742 -4.469 1 91.31 58 ASN B N 1
ATOM 1549 C CA . ASN B 1 58 ? 13.641 -5.383 -3.85 1 91.31 58 ASN B CA 1
ATOM 1550 C C . ASN B 1 58 ? 13.875 -3.877 -3.889 1 91.31 58 ASN B C 1
ATOM 1552 O O . ASN B 1 58 ? 13.656 -3.234 -4.918 1 91.31 58 ASN B O 1
ATOM 1556 N N . THR B 1 59 ? 14.141 -3.43 -2.646 1 78.62 59 THR B N 1
ATOM 1557 C CA . THR B 1 59 ? 14.469 -2.01 -2.568 1 78.62 59 THR B CA 1
ATOM 1558 C C . THR B 1 59 ? 15.883 -1.81 -2.035 1 78.62 59 THR B C 1
ATOM 1560 O O . THR B 1 59 ? 16.391 -2.631 -1.265 1 78.62 59 THR B O 1
ATOM 1563 N N . GLY B 1 60 ? 16.5 -0.699 -2.436 1 71.75 60 GLY B N 1
ATOM 1564 C CA . GLY B 1 60 ? 17.812 -0.34 -1.957 1 71.75 60 GLY B CA 1
ATOM 1565 C C . GLY B 1 60 ? 18.922 -0.736 -2.916 1 71.75 60 GLY B C 1
ATOM 1566 O O . GLY B 1 60 ? 18.656 -1.295 -3.982 1 71.75 60 GLY B O 1
ATOM 1567 N N . ARG B 1 61 ? 20.109 -0.349 -2.562 1 64.38 61 ARG B N 1
ATOM 1568 C CA . ARG B 1 61 ? 21.297 -0.708 -3.324 1 64.38 61 ARG B CA 1
ATOM 1569 C C . ARG B 1 61 ? 21.703 -2.158 -3.066 1 64.38 61 ARG B C 1
ATOM 1571 O O . ARG B 1 61 ? 21.312 -2.742 -2.051 1 64.38 61 ARG B O 1
ATOM 1578 N N . ARG B 1 62 ? 22.312 -2.805 -4.004 1 61.47 62 ARG B N 1
ATOM 1579 C CA . ARG B 1 62 ? 22.688 -4.215 -4.047 1 61.47 62 ARG B CA 1
ATOM 1580 C C . ARG B 1 62 ? 23.203 -4.688 -2.691 1 61.47 62 ARG B C 1
ATOM 1582 O O . ARG B 1 62 ? 22.797 -5.75 -2.207 1 61.47 62 ARG B O 1
ATOM 1589 N N . GLU B 1 63 ? 23.984 -3.963 -1.96 1 63.5 63 GLU B N 1
ATOM 1590 C CA . GLU B 1 63 ? 24.578 -4.402 -0.703 1 63.5 63 GLU B CA 1
ATOM 1591 C C . GLU B 1 63 ? 23.578 -4.312 0.445 1 63.5 63 GLU B C 1
ATOM 1593 O O . GLU B 1 63 ? 23.719 -5.023 1.444 1 63.5 63 GLU B O 1
ATOM 1598 N N . ASN B 1 64 ? 22.625 -3.49 0.409 1 69 64 ASN B N 1
ATOM 1599 C CA . ASN B 1 64 ? 21.625 -3.301 1.447 1 69 64 ASN B CA 1
ATOM 1600 C C . ASN B 1 64 ? 20.219 -3.57 0.919 1 69 64 ASN B C 1
ATOM 1602 O O . ASN B 1 64 ? 19.281 -2.838 1.237 1 69 64 ASN B O 1
ATOM 1606 N N . ASN B 1 65 ? 20.25 -4.664 0.187 1 75.06 65 ASN B N 1
ATOM 1607 C CA . ASN B 1 65 ? 18.984 -5.012 -0.453 1 75.06 65 ASN B CA 1
ATOM 1608 C C . ASN B 1 65 ? 18.016 -5.629 0.542 1 75.06 65 ASN B C 1
ATOM 1610 O O . ASN B 1 65 ? 18.375 -6.531 1.298 1 75.06 65 ASN B O 1
ATOM 1614 N N . GLU B 1 66 ? 16.891 -4.941 0.678 1 88.56 66 GLU B N 1
ATOM 1615 C CA . GLU B 1 66 ? 15.805 -5.465 1.496 1 88.56 66 GLU B CA 1
ATOM 1616 C C . GLU B 1 66 ? 14.609 -5.863 0.635 1 88.56 66 GLU B C 1
ATOM 1618 O O . GLU B 1 66 ? 14.242 -5.145 -0.3 1 88.56 66 GLU B O 1
ATOM 1623 N N . THR B 1 67 ? 14.148 -7.09 0.898 1 94.44 67 THR B N 1
ATOM 1624 C CA . THR B 1 67 ? 12.992 -7.566 0.152 1 94.44 67 THR B CA 1
ATOM 1625 C C . THR B 1 67 ? 11.703 -7.277 0.911 1 94.44 67 THR B C 1
ATOM 1627 O O . THR B 1 67 ? 11.609 -7.543 2.111 1 94.44 67 THR B O 1
ATOM 1630 N N . SER B 1 68 ? 10.766 -6.625 0.212 1 97.06 68 SER B N 1
ATOM 1631 C CA . SER B 1 68 ? 9.398 -6.512 0.708 1 97.06 68 SER B CA 1
ATOM 1632 C C . SER B 1 68 ? 8.516 -7.617 0.145 1 97.06 68 SER B C 1
ATOM 1634 O O . SER B 1 68 ? 8.477 -7.828 -1.069 1 97.06 68 SER B O 1
ATOM 1636 N N . TRP B 1 69 ? 7.828 -8.32 1.058 1 97.81 69 TRP B N 1
ATOM 1637 C CA . TRP B 1 69 ? 6.898 -9.367 0.645 1 97.81 69 TRP B CA 1
ATOM 1638 C C . TRP B 1 69 ? 5.453 -8.914 0.827 1 97.81 69 TRP B C 1
ATOM 1640 O O . TRP B 1 69 ? 5.023 -8.625 1.947 1 97.81 69 TRP B O 1
ATOM 1650 N N . PHE B 1 70 ? 4.719 -8.844 -0.296 1 98.62 70 PHE B N 1
ATOM 1651 C CA . PHE B 1 70 ? 3.326 -8.406 -0.303 1 98.62 70 PHE B CA 1
ATOM 1652 C C . PHE B 1 70 ? 2.387 -9.586 -0.507 1 98.62 70 PHE B C 1
ATOM 1654 O O . PHE B 1 70 ? 2.418 -10.234 -1.553 1 98.62 70 PHE B O 1
ATOM 1661 N N . GLN B 1 71 ? 1.518 -9.82 0.483 1 98.62 71 GLN B N 1
ATOM 1662 C CA . GLN B 1 71 ? 0.48 -10.836 0.358 1 98.62 71 GLN B CA 1
ATOM 1663 C C . GLN B 1 71 ? -0.726 -10.305 -0.409 1 98.62 71 GLN B C 1
ATOM 1665 O O . GLN B 1 71 ? -1.243 -9.227 -0.093 1 98.62 71 GLN B O 1
ATOM 1670 N N . VAL B 1 72 ? -1.169 -11.109 -1.375 1 98.81 72 VAL B N 1
ATOM 1671 C CA . VAL B 1 72 ? -2.211 -10.617 -2.27 1 98.81 72 VAL B CA 1
ATOM 1672 C C . VAL B 1 72 ? -3.338 -11.641 -2.365 1 98.81 72 VAL B C 1
ATOM 1674 O O . VAL B 1 72 ? -3.084 -12.844 -2.471 1 98.81 72 VAL B O 1
ATOM 1677 N N . ALA B 1 73 ? -4.555 -11.156 -2.33 1 98.69 73 ALA B N 1
ATOM 1678 C CA . ALA B 1 73 ? -5.73 -11.992 -2.574 1 98.69 73 ALA B CA 1
ATOM 1679 C C . ALA B 1 73 ? -6.328 -11.703 -3.949 1 98.69 73 ALA B C 1
ATOM 1681 O O . ALA B 1 73 ? -6.477 -10.547 -4.34 1 98.69 73 ALA B O 1
ATOM 1682 N N . SER B 1 74 ? -6.664 -12.727 -4.672 1 98.75 74 SER B N 1
ATOM 1683 C CA . SER B 1 74 ? -7.406 -12.625 -5.922 1 98.75 74 SER B CA 1
ATOM 1684 C C . SER B 1 74 ? -8.742 -13.359 -5.836 1 98.75 74 SER B C 1
ATOM 1686 O O . SER B 1 74 ? -8.789 -14.516 -5.414 1 98.75 74 SER B O 1
ATOM 1688 N N . PHE B 1 75 ? -9.797 -12.695 -6.281 1 97.69 75 PHE B N 1
ATOM 1689 C CA . PHE B 1 75 ? -11.125 -13.297 -6.289 1 97.69 75 PHE B CA 1
ATOM 1690 C C . PHE B 1 75 ? -11.586 -13.586 -7.711 1 97.69 75 PHE B C 1
ATOM 1692 O O . PHE B 1 75 ? -12.773 -13.781 -7.961 1 97.69 75 PHE B O 1
ATOM 1699 N N . ASP B 1 76 ? -10.633 -13.57 -8.578 1 96.56 76 ASP B N 1
ATOM 1700 C CA . ASP B 1 76 ? -10.969 -13.914 -9.961 1 96.56 76 ASP B CA 1
ATOM 1701 C C . ASP B 1 76 ? -11.523 -15.336 -10.047 1 96.56 76 ASP B C 1
ATOM 1703 O O . ASP B 1 76 ? -11.219 -16.188 -9.211 1 96.56 76 ASP B O 1
ATOM 1707 N N . GLU B 1 77 ? -12.297 -15.531 -11.102 1 95.62 77 GLU B N 1
ATOM 1708 C CA . GLU B 1 77 ? -12.906 -16.828 -11.344 1 95.62 77 GLU B CA 1
ATOM 1709 C C . GLU B 1 77 ? -12.625 -17.312 -12.766 1 95.62 77 GLU B C 1
ATOM 1711 O O . GLU B 1 77 ? -12.109 -16.562 -13.594 1 95.62 77 GLU B O 1
ATOM 1716 N N . GLY B 1 78 ? -12.875 -18.672 -13 1 96 78 GLY B N 1
ATOM 1717 C CA . GLY B 1 78 ? -12.766 -19.219 -14.344 1 96 78 GLY B CA 1
ATOM 1718 C C . GLY B 1 78 ? -11.344 -19.203 -14.883 1 96 78 GLY B C 1
ATOM 1719 O O . GLY B 1 78 ? -10.406 -19.578 -14.172 1 96 78 GLY B O 1
ATOM 1720 N N . PRO B 1 79 ? -11.203 -18.828 -16.141 1 97.5 79 PRO B N 1
ATOM 1721 C CA . PRO B 1 79 ? -9.898 -18.906 -16.797 1 97.5 79 PRO B CA 1
ATOM 1722 C C . PRO B 1 79 ? -8.844 -18.016 -16.141 1 97.5 79 PRO B C 1
ATOM 1724 O O . PRO B 1 79 ? -7.664 -18.375 -16.109 1 97.5 79 PRO B O 1
ATOM 1727 N N . ARG B 1 80 ? -9.266 -16.828 -15.656 1 97.56 80 ARG B N 1
ATOM 1728 C CA . ARG B 1 80 ? -8.32 -15.938 -15 1 97.56 80 ARG B CA 1
ATOM 1729 C C . ARG B 1 80 ? -7.75 -16.562 -13.734 1 97.56 80 ARG B C 1
ATOM 1731 O O . ARG B 1 80 ? -6.562 -16.422 -13.438 1 97.56 80 ARG B O 1
ATOM 1738 N N . ARG B 1 81 ? -8.594 -17.172 -13 1 97.81 81 ARG B N 1
ATOM 1739 C CA . ARG B 1 81 ? -8.156 -17.891 -11.805 1 97.81 81 ARG B CA 1
ATOM 1740 C C . ARG B 1 81 ? -7.176 -19.016 -12.164 1 97.81 81 ARG B C 1
ATOM 1742 O O . ARG B 1 81 ? -6.125 -19.141 -11.539 1 97.81 81 ARG B O 1
ATOM 1749 N N . ASP B 1 82 ? -7.523 -19.812 -13.188 1 97.94 82 ASP B N 1
ATOM 1750 C CA . ASP B 1 82 ? -6.68 -20.922 -13.617 1 97.94 82 ASP B CA 1
ATOM 1751 C C . ASP B 1 82 ? -5.324 -20.422 -14.109 1 97.94 82 ASP B C 1
ATOM 1753 O O . ASP B 1 82 ? -4.293 -21.031 -13.844 1 97.94 82 ASP B O 1
ATOM 1757 N N . PHE B 1 83 ? -5.414 -19.375 -14.859 1 98.44 83 PHE B N 1
ATOM 1758 C CA . PHE B 1 83 ? -4.191 -18.75 -15.359 1 98.44 83 PHE B CA 1
ATOM 1759 C C . PHE B 1 83 ? -3.258 -18.391 -14.211 1 98.44 83 PHE B C 1
ATOM 1761 O O . PHE B 1 83 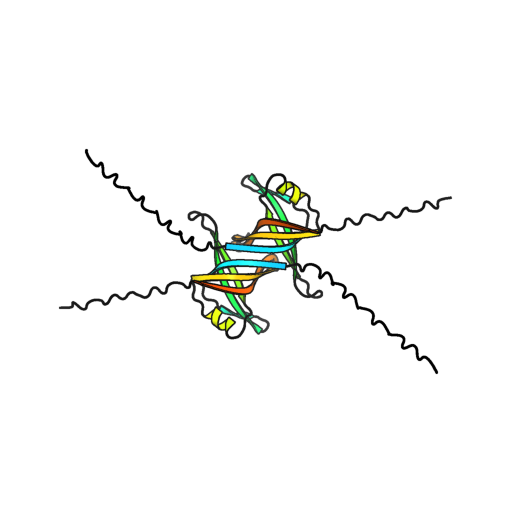? -2.074 -18.734 -14.234 1 98.44 83 PHE B O 1
ATOM 1768 N N . LEU B 1 84 ? -3.744 -17.719 -13.18 1 98.56 84 LEU B N 1
ATOM 1769 C CA . LEU B 1 84 ? -2.967 -17.312 -12.016 1 98.56 84 LEU B CA 1
ATOM 1770 C C . LEU B 1 84 ? -2.379 -18.516 -11.297 1 98.56 84 LEU B C 1
ATOM 1772 O O . LEU B 1 84 ? -1.202 -18.516 -10.93 1 98.56 84 LEU B O 1
ATOM 1776 N N . LEU B 1 85 ? -3.121 -19.562 -11.148 1 98.44 85 LEU B N 1
ATOM 1777 C CA . LEU B 1 85 ? -2.703 -20.766 -10.422 1 98.44 85 LEU B CA 1
ATOM 1778 C C . LEU B 1 85 ? -1.594 -21.484 -11.18 1 98.44 85 LEU B C 1
ATOM 1780 O O . LEU B 1 85 ? -0.845 -22.266 -10.586 1 98.44 85 LEU B O 1
ATOM 1784 N N . GLY B 1 86 ? -1.451 -21.172 -12.414 1 97.88 86 GLY B N 1
ATOM 1785 C CA . GLY B 1 86 ? -0.479 -21.875 -13.242 1 97.88 86 GLY B CA 1
ATOM 1786 C C . GLY B 1 86 ? 0.866 -21.172 -13.297 1 97.88 86 GLY B C 1
ATOM 1787 O O . GLY B 1 86 ? 1.817 -21.688 -13.891 1 97.88 86 GLY B O 1
ATOM 1788 N N . LEU B 1 87 ? 0.931 -20.094 -12.648 1 98.12 87 LEU B N 1
ATOM 1789 C CA . LEU B 1 87 ? 2.17 -19.328 -12.727 1 98.12 87 LEU B CA 1
ATOM 1790 C C . LEU B 1 87 ? 3.232 -19.922 -11.805 1 98.12 87 LEU B C 1
ATOM 1792 O O . LEU B 1 87 ? 2.982 -20.125 -10.617 1 98.12 87 LEU B O 1
ATOM 1796 N N . PRO B 1 88 ? 4.422 -20.141 -12.352 1 97.75 88 PRO B N 1
ATOM 1797 C CA . PRO B 1 88 ? 5.496 -20.688 -11.516 1 97.75 88 PRO B CA 1
ATOM 1798 C C . PRO B 1 88 ? 6.129 -19.625 -10.617 1 97.75 88 PRO B C 1
ATOM 1800 O O . PRO B 1 88 ? 6.074 -18.438 -10.93 1 97.75 88 PRO B O 1
ATOM 1803 N N . LYS B 1 89 ? 6.715 -20.141 -9.531 1 98.06 89 LYS B N 1
ATOM 1804 C CA . LYS B 1 89 ? 7.551 -19.281 -8.703 1 98.06 89 LYS B CA 1
ATOM 1805 C C . LYS B 1 89 ? 8.594 -18.547 -9.547 1 98.06 89 LYS B C 1
ATOM 1807 O O . LYS B 1 89 ? 9.148 -19.125 -10.484 1 98.06 89 LYS B O 1
ATOM 1812 N N . GLY B 1 90 ? 8.836 -17.297 -9.172 1 97.12 90 GLY B N 1
ATOM 1813 C CA . GLY B 1 90 ? 9.867 -16.531 -9.859 1 97.12 90 GLY B CA 1
ATOM 1814 C C . GLY B 1 90 ? 9.328 -15.703 -11.008 1 97.12 90 GLY B C 1
ATOM 1815 O O . GLY B 1 90 ? 10.055 -14.898 -11.594 1 97.12 90 GLY B O 1
ATOM 1816 N N . THR B 1 91 ? 8.062 -15.875 -11.367 1 97.62 91 THR B N 1
ATOM 1817 C CA . THR B 1 91 ? 7.43 -15.062 -12.406 1 97.62 91 THR B CA 1
ATOM 1818 C C . THR B 1 91 ? 7.477 -13.586 -12.031 1 97.62 91 THR B C 1
ATOM 1820 O O . THR B 1 91 ? 7.141 -13.211 -10.906 1 97.62 91 THR B O 1
ATOM 1823 N N . LEU B 1 92 ? 7.98 -12.727 -12.945 1 97.19 92 LEU B N 1
ATOM 1824 C CA . LEU B 1 92 ? 7.914 -11.273 -12.789 1 97.19 92 LEU B CA 1
ATOM 1825 C C . LEU B 1 92 ? 6.578 -10.734 -13.281 1 97.19 92 LEU B C 1
ATOM 1827 O O . LEU B 1 92 ? 6.168 -11.023 -14.406 1 97.19 92 LEU B O 1
ATOM 1831 N N . MET B 1 93 ? 5.918 -9.922 -12.422 1 97.88 93 MET B N 1
ATOM 1832 C CA . MET B 1 93 ? 4.605 -9.461 -12.859 1 97.88 93 MET B CA 1
ATOM 1833 C C . MET B 1 93 ? 4.34 -8.039 -12.367 1 97.88 93 MET B C 1
ATOM 1835 O O . MET B 1 93 ? 4.996 -7.566 -11.438 1 97.88 93 MET B O 1
ATOM 1839 N N . HIS B 1 94 ? 3.455 -7.355 -13.117 1 98.44 94 HIS B N 1
ATOM 1840 C CA . HIS B 1 94 ? 2.836 -6.094 -12.734 1 98.44 94 HIS B CA 1
ATOM 1841 C C . HIS B 1 94 ? 1.467 -6.32 -12.102 1 98.44 94 HIS B C 1
ATOM 1843 O O . HIS B 1 94 ? 0.618 -7 -12.68 1 98.44 94 HIS B O 1
ATOM 1849 N N . LEU B 1 95 ? 1.26 -5.773 -10.859 1 98.81 95 LEU B N 1
ATOM 1850 C CA . LEU B 1 95 ? 0.001 -5.914 -10.141 1 98.81 95 LEU B CA 1
ATOM 1851 C C . LEU B 1 95 ? -0.608 -4.547 -9.836 1 98.81 95 LEU B C 1
ATOM 1853 O O . LEU B 1 95 ? 0.091 -3.639 -9.383 1 98.81 95 LEU B O 1
ATOM 1857 N N . GLU B 1 96 ? -1.835 -4.379 -10.156 1 98.69 96 GLU B N 1
ATOM 1858 C CA . GLU B 1 96 ? -2.686 -3.35 -9.562 1 98.69 96 GLU B CA 1
ATOM 1859 C C . GLU B 1 96 ? -3.641 -3.947 -8.531 1 98.69 96 GLU B C 1
ATOM 1861 O O . GLU B 1 96 ? -4.348 -4.914 -8.82 1 98.69 96 GLU B O 1
ATOM 1866 N N . ALA B 1 97 ? -3.668 -3.355 -7.34 1 98.75 97 ALA B N 1
ATOM 1867 C CA . ALA B 1 97 ? -4.488 -3.914 -6.27 1 98.75 97 ALA B CA 1
ATOM 1868 C C . ALA B 1 97 ? -5.176 -2.809 -5.473 1 98.75 97 ALA B C 1
ATOM 1870 O O . ALA B 1 97 ? -4.645 -1.705 -5.344 1 98.75 97 ALA B O 1
ATOM 1871 N N . ASP B 1 98 ? -6.379 -3.117 -4.953 1 97.81 98 ASP B N 1
ATOM 1872 C CA . ASP B 1 98 ? -6.973 -2.309 -3.893 1 97.81 98 ASP B CA 1
ATOM 1873 C C . ASP B 1 98 ? -6.297 -2.582 -2.551 1 97.81 98 ASP B C 1
ATOM 1875 O O . ASP B 1 98 ? -5.977 -3.729 -2.232 1 97.81 98 ASP B O 1
ATOM 1879 N N . ALA B 1 99 ? -6.129 -1.49 -1.802 1 97.94 99 ALA B N 1
ATOM 1880 C CA . ALA B 1 99 ? -5.461 -1.626 -0.508 1 97.94 99 ALA B CA 1
ATOM 1881 C C . ALA B 1 99 ? -6.395 -1.228 0.632 1 97.94 99 ALA B C 1
ATOM 1883 O O . ALA B 1 99 ? -7.105 -0.224 0.54 1 97.94 99 ALA B O 1
ATOM 1884 N N . LYS B 1 100 ? -6.387 -2.033 1.692 1 97.06 100 LYS B N 1
ATOM 1885 C CA . LYS B 1 100 ? -7.102 -1.758 2.934 1 97.06 100 LYS B CA 1
ATOM 1886 C C . LYS B 1 100 ? -6.234 -2.068 4.148 1 97.06 100 LYS B C 1
ATOM 1888 O O . LYS B 1 100 ? -5.406 -2.979 4.109 1 97.06 100 LYS B O 1
ATOM 1893 N N . MET B 1 101 ? -6.461 -1.261 5.16 1 97.12 101 MET B N 1
ATOM 1894 C CA . MET B 1 101 ? -5.875 -1.576 6.461 1 97.12 101 MET B CA 1
ATOM 1895 C C . MET B 1 101 ? -6.922 -2.168 7.398 1 97.12 101 MET B C 1
ATOM 1897 O O . MET B 1 101 ? -7.875 -1.486 7.781 1 97.12 101 MET B O 1
ATOM 1901 N N . ASN B 1 102 ? -6.715 -3.365 7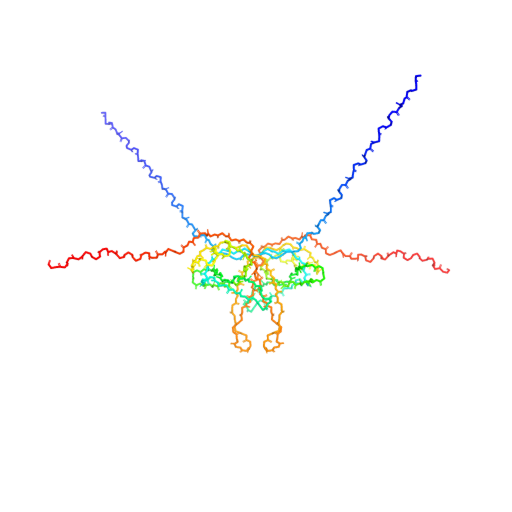.762 1 94.94 102 ASN B N 1
ATOM 1902 C CA . ASN B 1 102 ? -7.602 -4 8.727 1 94.94 102 ASN B CA 1
ATOM 1903 C C . ASN B 1 102 ? -6.977 -4.047 10.125 1 94.94 102 ASN B C 1
ATOM 1905 O O . ASN B 1 102 ? -5.777 -4.297 10.258 1 94.94 102 ASN B O 1
ATOM 1909 N N . VAL B 1 103 ? -7.824 -3.758 11.062 1 93.56 103 VAL B N 1
ATOM 1910 C CA . VAL B 1 103 ? -7.359 -3.824 12.445 1 93.56 103 VAL B CA 1
ATOM 1911 C C . VAL B 1 103 ? -8.008 -5.016 13.148 1 93.56 103 VAL B C 1
ATOM 1913 O O . VAL B 1 103 ? -9.211 -5.242 13.023 1 93.56 103 VAL B O 1
ATOM 1916 N N . TYR B 1 104 ? -7.188 -5.73 13.867 1 91.31 104 TYR B N 1
ATOM 1917 C CA . TYR B 1 104 ? -7.703 -6.863 14.625 1 91.31 104 TYR B CA 1
ATOM 1918 C C . TYR B 1 104 ? -6.91 -7.07 15.906 1 91.31 104 TYR B C 1
ATOM 1920 O O . TYR B 1 104 ? -5.848 -6.473 16.094 1 91.31 104 TYR B O 1
ATOM 1928 N N . GLU B 1 105 ? -7.52 -7.852 16.812 1 90.88 105 GLU B N 1
ATOM 1929 C CA . GLU B 1 105 ? -6.848 -8.18 18.062 1 90.88 105 GLU B CA 1
ATOM 1930 C C . GLU B 1 105 ? -6.02 -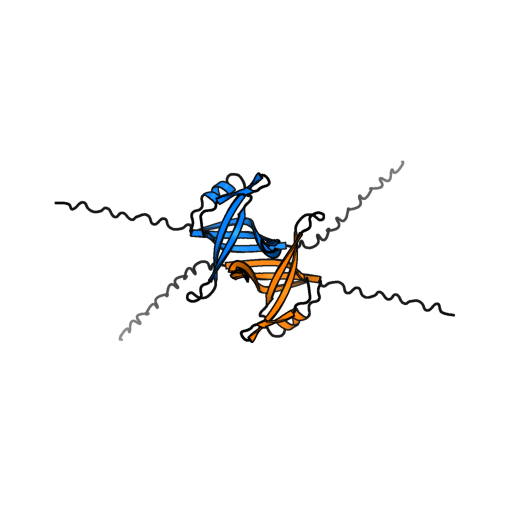9.453 17.922 1 90.88 105 GLU B C 1
ATOM 1932 O O . GLU B 1 105 ? -6.539 -10.5 17.516 1 90.88 105 GLU B O 1
ATOM 1937 N N . ASN B 1 106 ? -4.734 -9.266 18.281 1 83.69 106 ASN B N 1
ATOM 1938 C CA . ASN B 1 106 ? -3.898 -10.453 18.188 1 83.69 106 ASN B CA 1
ATOM 1939 C C . ASN B 1 106 ? -4.059 -11.336 19.438 1 83.69 106 ASN B C 1
ATOM 1941 O O . ASN B 1 106 ? -4.914 -11.078 20.281 1 83.69 106 ASN B O 1
ATOM 1945 N N . SER B 1 107 ? -3.381 -12.492 19.406 1 83.56 107 SER B N 1
ATOM 1946 C CA . SER B 1 107 ? -3.52 -13.484 20.453 1 83.56 107 SER B CA 1
ATOM 1947 C C . SER B 1 107 ? -3.172 -12.891 21.828 1 83.56 107 SER B C 1
ATOM 1949 O O . SER B 1 107 ? -3.598 -13.414 22.859 1 83.56 107 SER B O 1
ATOM 1951 N N . GLU B 1 108 ? -2.492 -11.852 21.875 1 83.44 108 GLU B N 1
ATOM 1952 C CA . GLU B 1 108 ? -2.084 -11.188 23.109 1 83.44 108 GLU B CA 1
ATOM 1953 C C . GLU B 1 108 ? -3.07 -10.086 23.5 1 83.44 108 GLU B C 1
ATOM 1955 O O . GLU B 1 108 ? -2.832 -9.344 24.438 1 83.44 108 GLU B O 1
ATOM 1960 N N . GLY B 1 109 ? -4.066 -9.961 22.703 1 85.06 109 GLY B N 1
ATOM 1961 C CA . GLY B 1 109 ? -5.07 -8.953 23.016 1 85.06 109 GLY B CA 1
ATOM 1962 C C . GLY B 1 109 ? -4.695 -7.566 22.531 1 85.06 109 GLY B C 1
ATOM 1963 O O . GLY B 1 109 ? -5.305 -6.574 22.953 1 85.06 109 GLY B O 1
ATOM 1964 N N . GLN B 1 110 ? -3.652 -7.527 21.812 1 86.31 110 GLN B N 1
ATOM 1965 C CA . GLN B 1 110 ? -3.223 -6.234 21.297 1 86.31 110 GLN B CA 1
ATOM 1966 C C . GLN B 1 110 ? -3.816 -5.969 19.906 1 86.31 110 GLN B C 1
ATOM 1968 O O . GLN B 1 110 ? -3.887 -6.871 19.078 1 86.31 110 GLN B O 1
ATOM 1973 N N . LYS B 1 111 ? -4.223 -4.695 19.703 1 89.81 111 LYS B N 1
ATOM 1974 C CA . LYS B 1 111 ? -4.719 -4.301 18.391 1 89.81 111 LYS B CA 1
ATOM 1975 C C . LYS B 1 111 ? -3.568 -4.137 17.406 1 89.81 111 LYS B C 1
ATOM 1977 O O . LYS B 1 111 ? -2.596 -3.432 17.688 1 89.81 111 LYS B O 1
ATOM 1982 N N . VAL B 1 112 ? -3.68 -4.93 16.328 1 89.88 112 VAL B N 1
ATOM 1983 C CA . VAL B 1 112 ? -2.65 -4.824 15.305 1 89.88 112 VAL B CA 1
ATOM 1984 C C . VAL B 1 112 ? -3.297 -4.512 13.953 1 89.88 112 VAL B C 1
ATOM 1986 O O . VAL B 1 112 ? -4.426 -4.93 13.688 1 89.88 112 VAL B O 1
ATOM 1989 N N . SER B 1 113 ? -2.572 -3.719 13.133 1 94 113 SER B N 1
ATOM 1990 C CA . SER B 1 113 ? -3.029 -3.383 11.789 1 94 113 SER B CA 1
ATOM 1991 C C . SER B 1 113 ? -2.332 -4.238 10.742 1 94 113 SER B C 1
ATOM 1993 O O . SER B 1 113 ? -1.145 -4.547 10.867 1 94 113 SER B O 1
ATOM 1995 N N . ARG B 1 114 ? -3.117 -4.645 9.773 1 95.62 114 ARG B N 1
ATOM 1996 C CA . ARG B 1 114 ? -2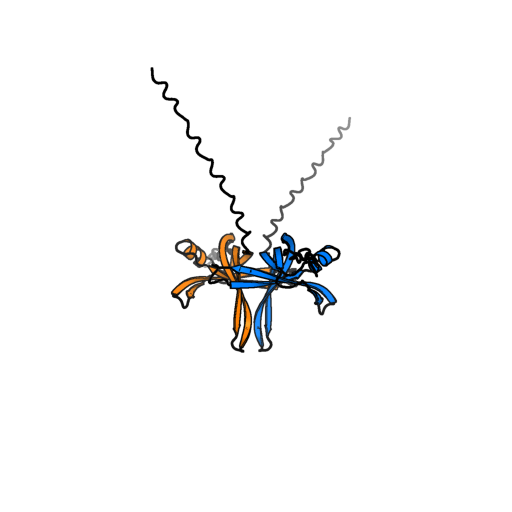.572 -5.461 8.695 1 95.62 114 ARG B CA 1
ATOM 1997 C C . ARG B 1 114 ? -3.006 -4.934 7.336 1 95.62 114 ARG B C 1
ATOM 1999 O O . ARG B 1 114 ? -4.16 -4.543 7.152 1 95.62 114 ARG B O 1
ATOM 2006 N N . LEU B 1 115 ? -2.07 -4.977 6.395 1 97.94 115 LEU B N 1
ATOM 2007 C CA . LEU B 1 115 ? -2.369 -4.609 5.016 1 97.94 115 LEU B CA 1
ATOM 2008 C C . LEU B 1 115 ? -3.08 -5.746 4.289 1 97.94 115 LEU B C 1
ATOM 2010 O O . LEU B 1 115 ? -2.613 -6.887 4.309 1 97.94 115 LEU B O 1
ATOM 2014 N N . ASN B 1 116 ? -4.199 -5.395 3.686 1 97.62 116 ASN B N 1
ATOM 2015 C CA . ASN B 1 116 ? -4.906 -6.316 2.805 1 97.62 116 ASN B CA 1
ATOM 2016 C C . ASN B 1 116 ? -4.914 -5.82 1.361 1 97.62 116 ASN B C 1
ATOM 2018 O O . ASN B 1 116 ? -5.41 -4.727 1.078 1 97.62 116 ASN B O 1
ATOM 2022 N N . LEU B 1 117 ? -4.316 -6.602 0.486 1 98.62 117 LEU B N 1
ATOM 2023 C CA . LEU B 1 117 ? -4.293 -6.273 -0.935 1 98.62 117 LEU B CA 1
ATOM 2024 C C . LEU B 1 117 ? -5.215 -7.199 -1.725 1 98.62 117 LEU B C 1
ATOM 2026 O O . LEU B 1 117 ? -5.09 -8.422 -1.64 1 98.62 117 LEU B O 1
ATOM 2030 N N . THR B 1 118 ? -6.117 -6.586 -2.488 1 98.25 118 THR B N 1
ATOM 2031 C CA . THR B 1 118 ? -7.004 -7.34 -3.369 1 98.25 118 THR B CA 1
ATOM 2032 C C . THR B 1 118 ? -6.668 -7.066 -4.832 1 98.25 118 THR B C 1
ATOM 2034 O O . THR B 1 118 ? -6.742 -5.926 -5.289 1 98.25 118 THR B O 1
ATOM 2037 N N . GLN B 1 119 ? -6.395 -8.125 -5.547 1 98.75 119 GLN B N 1
ATOM 2038 C CA . GLN B 1 119 ? -6 -8.016 -6.949 1 98.75 119 GLN B CA 1
ATOM 2039 C C . GLN B 1 119 ? -7.121 -7.41 -7.789 1 98.75 119 GLN B C 1
ATOM 2041 O O . GLN B 1 119 ? -8.273 -7.852 -7.711 1 98.75 119 GLN B O 1
ATOM 2046 N N . ARG B 1 120 ? -6.68 -6.426 -8.641 1 98.19 120 ARG B N 1
ATOM 2047 C CA . ARG B 1 120 ? -7.602 -5.898 -9.641 1 98.19 120 ARG B CA 1
ATOM 2048 C C . ARG B 1 120 ? -7.168 -6.297 -11.047 1 98.19 120 ARG B C 1
ATOM 2050 O O . ARG B 1 120 ? -8 -6.645 -11.883 1 98.19 120 ARG B O 1
ATOM 2057 N N . ASN B 1 121 ? -5.898 -6.141 -11.273 1 98.31 121 ASN B N 1
ATOM 2058 C CA . ASN B 1 121 ? -5.34 -6.473 -12.578 1 98.31 121 ASN B CA 1
A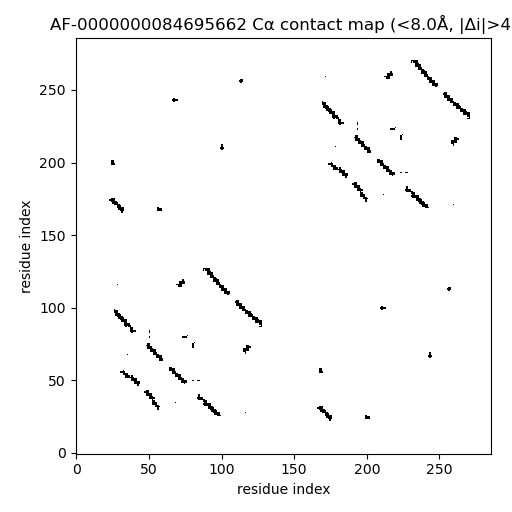TOM 2059 C C . ASN B 1 121 ? -3.896 -6.957 -12.461 1 98.31 121 ASN B C 1
ATOM 2061 O O . ASN B 1 121 ? -3.156 -6.516 -11.586 1 98.31 121 ASN B O 1
ATOM 2065 N N . ILE B 1 122 ? -3.568 -7.883 -13.422 1 98.44 122 ILE B N 1
ATOM 2066 C CA . ILE B 1 122 ? -2.18 -8.328 -13.477 1 98.44 122 ILE B CA 1
ATOM 2067 C C . ILE B 1 122 ? -1.696 -8.336 -14.93 1 98.44 122 ILE B C 1
ATOM 2069 O O . ILE B 1 122 ? -2.498 -8.461 -15.852 1 98.44 122 ILE B O 1
ATOM 2073 N N . GLU B 1 123 ? -0.423 -8.172 -15.07 1 98.38 123 GLU B N 1
ATOM 2074 C CA . GLU B 1 123 ? 0.317 -8.367 -16.312 1 98.38 123 GLU B CA 1
ATOM 2075 C C . GLU B 1 123 ? 1.609 -9.141 -16.062 1 98.38 123 GLU B C 1
ATOM 2077 O O . GLU B 1 123 ? 2.416 -8.758 -15.219 1 98.38 123 GLU B O 1
ATOM 2082 N N . ILE B 1 124 ? 1.724 -10.227 -16.859 1 98 124 ILE B N 1
ATOM 2083 C CA . ILE B 1 124 ? 2.949 -11.008 -16.734 1 98 124 ILE B CA 1
ATOM 2084 C C . ILE B 1 124 ? 4.055 -10.375 -17.578 1 98 124 ILE B C 1
ATOM 2086 O O . ILE B 1 124 ? 3.881 -10.164 -18.781 1 98 124 ILE B O 1
ATOM 2090 N N . LEU B 1 125 ? 5.141 -10.086 -16.922 1 96.94 125 LEU B N 1
ATOM 2091 C CA . LEU B 1 125 ? 6.238 -9.422 -17.625 1 96.94 125 LEU B CA 1
ATOM 2092 C C . LEU B 1 125 ? 7.281 -10.438 -18.078 1 96.94 125 LEU B C 1
ATOM 2094 O O . LEU B 1 125 ? 7.852 -10.297 -19.172 1 96.94 125 LEU B O 1
ATOM 2098 N N . SER B 1 126 ? 7.566 -11.461 -17.219 1 95.06 126 SER B N 1
ATOM 2099 C CA . SER B 1 126 ? 8.492 -12.523 -17.609 1 95.06 126 SER B CA 1
ATOM 2100 C C . SER B 1 126 ? 8.328 -13.758 -16.734 1 95.06 126 SER B C 1
ATOM 2102 O O . SER B 1 126 ? 7.996 -13.641 -15.547 1 95.06 126 SER B O 1
ATOM 2104 N N . ARG B 1 127 ? 8.594 -14.891 -17.422 1 92.88 127 ARG B N 1
ATOM 2105 C CA . ARG B 1 127 ? 8.594 -16.156 -16.688 1 92.88 127 ARG B CA 1
ATOM 2106 C C . ARG B 1 127 ? 10.023 -16.625 -16.406 1 92.88 127 ARG B C 1
ATOM 2108 O O . ARG B 1 127 ? 10.945 -16.281 -17.141 1 92.88 127 ARG B O 1
ATOM 2115 N N . PRO B 1 128 ? 10.086 -17.297 -15.258 1 90.38 128 PRO B N 1
ATOM 2116 C CA . PRO B 1 128 ? 11.438 -17.797 -14.992 1 90.38 128 PRO B CA 1
ATOM 2117 C C . PRO B 1 128 ? 11.914 -18.797 -16.047 1 90.38 128 PRO B C 1
ATOM 2119 O O . PRO B 1 128 ? 11.102 -19.516 -16.641 1 90.38 128 PRO B O 1
ATOM 2122 N N . ARG B 1 129 ? 13.094 -18.578 -16.562 1 79.25 129 ARG B N 1
ATOM 2123 C CA . ARG B 1 129 ? 13.664 -19.438 -17.609 1 79.25 129 ARG B CA 1
ATOM 2124 C C . ARG B 1 129 ? 13.766 -20.875 -17.125 1 79.25 129 ARG B C 1
ATOM 2126 O O . ARG B 1 129 ? 14.203 -21.125 -16 1 79.25 129 ARG B O 1
ATOM 2133 N N . THR B 1 130 ? 12.945 -21.719 -17.641 1 69 130 THR B N 1
ATOM 2134 C CA . THR B 1 130 ? 13.109 -23.141 -17.359 1 69 130 THR B CA 1
ATOM 2135 C C . THR B 1 130 ? 14.531 -23.594 -17.703 1 69 130 THR B C 1
ATOM 2137 O O . THR B 1 130 ? 15.031 -23.344 -18.797 1 69 130 THR B O 1
ATOM 2140 N N . GLN B 1 131 ? 15.438 -23.578 -16.75 1 54.19 131 GLN B N 1
ATOM 2141 C CA . GLN B 1 131 ? 16.703 -24.219 -17.109 1 54.19 131 GLN B CA 1
ATOM 2142 C C . GLN B 1 131 ? 16.453 -25.484 -17.938 1 54.19 131 GLN B C 1
ATOM 2144 O O . GLN B 1 131 ? 15.867 -26.453 -17.438 1 54.19 131 GLN B O 1
ATOM 2149 N N . GLU B 1 132 ? 16.062 -25.359 -19.109 1 49.91 132 GLU B N 1
ATOM 2150 C CA . GLU B 1 132 ? 16.188 -26.609 -19.859 1 49.91 132 GLU B CA 1
ATOM 2151 C C . GLU B 1 132 ? 17.5 -27.312 -19.547 1 49.91 132 GLU B C 1
ATOM 2153 O O . GLU B 1 132 ? 18.562 -26.688 -19.562 1 49.91 132 GLU B O 1
ATOM 2158 N N . SER B 1 133 ? 17.5 -28.312 -18.672 1 48.19 133 SER B N 1
ATOM 2159 C CA . SER B 1 133 ? 18.656 -29.203 -18.609 1 48.19 133 SER B CA 1
ATOM 2160 C C . SER B 1 133 ? 19.328 -29.344 -19.969 1 48.19 133 SER B C 1
ATOM 2162 O O . SER B 1 133 ? 18.719 -29.844 -20.922 1 48.19 133 SER B O 1
ATOM 2164 N N . SER B 1 134 ? 20.047 -28.391 -20.391 1 46.31 134 SER B N 1
ATOM 2165 C CA . SER B 1 134 ? 20.938 -28.734 -21.5 1 46.31 134 SER B CA 1
ATOM 2166 C C . SER B 1 134 ? 21.531 -30.125 -21.312 1 46.31 134 SER B C 1
ATOM 2168 O O . SER B 1 134 ? 22.5 -30.312 -20.578 1 46.31 134 SER B O 1
ATOM 2170 N N . GLU B 1 135 ? 20.812 -31.141 -21.031 1 45.22 135 GLU B N 1
ATOM 2171 C CA . GLU B 1 135 ? 21.406 -32.438 -21.281 1 45.22 135 GLU B CA 1
ATOM 2172 C C . GLU B 1 135 ? 22.125 -32.469 -22.625 1 45.22 135 GLU B C 1
ATOM 2174 O O . GLU B 1 135 ? 21.484 -32.406 -23.688 1 45.22 135 GLU B O 1
ATOM 2179 N N . GLY B 1 136 ? 23.172 -31.703 -22.719 1 46.25 136 GLY B N 1
ATOM 2180 C CA . GLY B 1 136 ? 24.094 -32 -23.812 1 46.25 136 GLY B CA 1
ATOM 2181 C C . GLY B 1 136 ? 24.125 -33.5 -24.156 1 46.25 136 GLY B C 1
ATOM 2182 O O . GLY B 1 136 ? 23.781 -34.344 -23.344 1 46.25 136 GLY B O 1
ATOM 2183 N N . PRO B 1 137 ? 23.797 -33.781 -25.359 1 48.62 137 PRO B N 1
ATOM 2184 C CA . PRO B 1 137 ? 23.984 -35.156 -25.797 1 48.62 137 PRO B CA 1
ATOM 2185 C C . PRO B 1 137 ? 25.234 -35.812 -25.234 1 48.62 137 PRO B C 1
ATOM 2187 O O . PRO B 1 137 ? 26.328 -35.25 -25.344 1 48.62 137 PRO B O 1
ATOM 2190 N N . MET B 1 138 ? 25.25 -36.219 -23.984 1 43.69 138 MET B N 1
ATOM 2191 C CA . MET B 1 138 ? 26.375 -37.094 -23.641 1 43.69 138 MET B CA 1
ATOM 2192 C C . MET B 1 138 ? 26.734 -38 -24.828 1 43.69 138 MET B C 1
ATOM 2194 O O . MET B 1 138 ? 25.906 -38.781 -25.281 1 43.69 138 MET B O 1
ATOM 2198 N N . SER B 1 139 ? 27.5 -37.438 -25.812 1 44.97 139 SER B N 1
ATOM 2199 C CA . SER B 1 139 ? 28.188 -38.312 -26.781 1 44.97 139 SER B CA 1
ATOM 2200 C C . SER B 1 139 ? 28.625 -39.625 -26.156 1 44.97 139 SER B C 1
ATOM 2202 O O . SER B 1 139 ? 29.359 -39.625 -25.172 1 44.97 139 SER B O 1
ATOM 2204 N N . ALA B 1 140 ? 27.844 -40.625 -26.203 1 42.97 140 ALA B N 1
ATOM 2205 C CA . ALA B 1 140 ? 28.156 -42.062 -26.031 1 42.97 140 ALA B CA 1
ATOM 2206 C C . ALA B 1 140 ? 29.484 -42.406 -26.703 1 42.97 140 ALA B C 1
ATOM 2208 O O . ALA B 1 140 ? 29.531 -42.625 -27.922 1 42.97 140 ALA B O 1
ATOM 2209 N N . GLU B 1 141 ? 30.594 -41.562 -26.578 1 40.28 141 GLU B N 1
ATOM 2210 C CA . GLU B 1 141 ? 31.828 -42.25 -26.969 1 40.28 141 GLU B CA 1
ATOM 2211 C C . GLU B 1 141 ? 32.031 -43.531 -26.156 1 40.28 141 GLU B C 1
ATOM 2213 O O . GLU B 1 141 ? 32.438 -43.469 -24.984 1 40.28 141 GLU B O 1
ATOM 2218 N N . SER B 1 142 ? 30.969 -44.344 -25.891 1 36.34 142 SER B N 1
ATOM 2219 C CA . SER B 1 142 ? 31.234 -45.656 -25.344 1 36.34 142 SER B CA 1
ATOM 2220 C C . SER B 1 142 ? 32.5 -46.25 -25.938 1 36.34 142 SER B C 1
ATOM 2222 O O . SER B 1 142 ? 33.031 -45.75 -26.922 1 36.34 142 SER B O 1
ATOM 2224 N N . ALA B 1 143 ? 32.531 -47.719 -26.516 1 31.84 143 ALA B N 1
ATOM 2225 C CA . ALA B 1 143 ? 33.5 -48.781 -26.781 1 31.84 143 ALA B CA 1
ATOM 2226 C C . ALA B 1 143 ? 34.344 -48.469 -28 1 31.84 143 ALA B C 1
ATOM 2228 O O . ALA B 1 143 ? 33.875 -47.812 -28.938 1 31.84 143 ALA B O 1
#

InterPro domains:
  IPR000424 Primosome PriB/single-strand DNA-binding [PF00436] (27-124)
  IPR000424 Primosome PriB/single-strand DNA-binding [PS50935] (26-126)
  IPR000424 Primosome PriB/single-strand DNA-binding [cd04496] (29-125)
  IPR012340 Nucleic acid-binding, OB-fold [G3DSA:2.40.50.140] (16-132)
  IPR012340 Nucleic acid-binding, OB-fold [SSF50249] (27-135)

Nearest PDB structures (foldseek):
  6cqm-assembly1_D-2  TM=9.088E-01  e=1.095E-09  Saccharomyces cerevisiae S288C
  8uzt-assembly1_C  TM=8.272E-01  e=4.305E-09  Homo sapiens
  6cqo-assembly2_F  TM=8.226E-01  e=1.219E-08  Saccharomyces cerevisiae S288C
  6cqm-assembly2_F  TM=8.507E-01  e=2.484E-08  Saccharomyces cerevisiae S288C
  5odn-assembly1_F  TM=7.640E-01  e=7.845E-08  Salinibacter ruber DSM 13855

Organism: Botryosphaeria parva (strain UCR-NP2) (NCBI:txid1287680)

Foldseek 3Di:
DPPPPPPPPPDDDPPPPPPPPPPDDFDKDKDWFFWQAQWDWDQDPVRQIKIKTWGWDWDDDPVPIDIDIDIEIERDDDPVRVVSNPAGGGFTKIWMWGWDWDWDQDPVRDIDIDIYTYTDDMGTDDHDPPPPPCPPPPPCPDD/DPPPPPPPPPDPDPPPPPPPPPPDDFDKDKDWFFWQAQWDWDQDPVRQIKIKTWGWDWDDDPVPTDIDIDIEIERDDDPVRVVSNPAGGGFTKIWMWGWDWDWDQDPVRDIDIDIYTYTDDMGTDDHDPPPPPCPPPPPCPDD